Protein AF-A0A8S8YS57-F1 (afdb_monomer)

pLDDT: mean 86.43, std 16.73, range [25.98, 98.56]

Nearest PDB structures (foldseek):
  1m1s-assembly1_A  TM=4.488E-01  e=1.702E-03  Caenorhabditis elegans
  2l0d-assembly1_A  TM=4.280E-01  e=2.698E-03  Methanosarcina acetivorans
  5gni-assembly1_B  TM=4.671E-01  e=2.548E-02  Homo sapiens
  3dos-assembly2_D  TM=3.869E-01  e=4.278E-02  Yersinia pestis
  4ayf-assembly1_A  TM=3.555E-01  e=7.608E-02  Yersinia pestis

Structure (mmCIF, N/CA/C/O backbone):
data_AF-A0A8S8YS57-F1
#
_entry.id   AF-A0A8S8YS57-F1
#
loop_
_atom_site.group_PDB
_atom_site.id
_atom_site.type_symbol
_atom_site.label_atom_id
_atom_site.label_alt_id
_atom_site.label_comp_id
_atom_site.label_asym_id
_atom_site.label_entity_id
_atom_site.label_seq_id
_atom_site.pdbx_PDB_ins_code
_atom_site.Cartn_x
_atom_site.Cartn_y
_atom_site.Cartn_z
_atom_site.occupancy
_atom_site.B_iso_or_equiv
_atom_site.auth_seq_id
_atom_site.auth_comp_id
_atom_site.auth_asym_id
_atom_site.auth_atom_id
_atom_site.pdbx_PDB_model_num
ATOM 1 N N . MET A 1 1 ? -47.971 13.997 -6.156 1.00 34.84 1 MET A N 1
ATOM 2 C CA . MET A 1 1 ? -46.956 12.928 -6.223 1.00 34.84 1 MET A CA 1
ATOM 3 C C . MET A 1 1 ? -45.838 13.339 -5.293 1.00 34.84 1 MET A C 1
ATOM 5 O O . MET A 1 1 ? -45.135 14.292 -5.591 1.00 34.84 1 MET A O 1
ATOM 9 N N . THR A 1 2 ? -45.799 12.732 -4.114 1.00 30.56 2 THR A N 1
ATOM 10 C CA . THR A 1 2 ? -44.868 13.076 -3.037 1.00 30.56 2 THR A CA 1
ATOM 11 C C . THR A 1 2 ? -43.560 12.339 -3.289 1.00 30.56 2 THR A C 1
ATOM 13 O O . THR A 1 2 ? -43.549 11.113 -3.356 1.00 30.56 2 THR A O 1
ATOM 16 N N . THR A 1 3 ? -42.474 13.077 -3.479 1.00 32.47 3 THR A N 1
ATOM 17 C CA . THR A 1 3 ? -41.119 12.531 -3.557 1.00 32.47 3 THR A CA 1
ATOM 18 C C . THR A 1 3 ? -40.645 12.222 -2.139 1.00 32.47 3 THR A C 1
ATOM 20 O O . THR A 1 3 ? -40.421 13.139 -1.351 1.00 32.47 3 THR A O 1
ATOM 23 N N . MET A 1 4 ? -40.525 10.938 -1.800 1.00 34.84 4 MET A N 1
ATOM 24 C CA . MET A 1 4 ? -39.837 10.487 -0.588 1.00 34.84 4 MET A CA 1
ATOM 25 C C . MET A 1 4 ? -38.332 10.628 -0.826 1.00 34.84 4 MET A C 1
ATOM 27 O O . MET A 1 4 ? -37.720 9.775 -1.462 1.00 34.84 4 MET A O 1
ATOM 31 N N . SER A 1 5 ? -37.748 11.729 -0.355 1.00 41.94 5 SER A N 1
ATOM 32 C CA . SER A 1 5 ? -36.301 11.838 -0.173 1.00 41.94 5 SER A CA 1
ATOM 33 C C . SER A 1 5 ? -35.977 11.185 1.167 1.00 41.94 5 SER A C 1
ATOM 35 O O . SER A 1 5 ? -36.200 11.780 2.219 1.00 41.94 5 SER A O 1
ATOM 37 N N . GLY A 1 6 ? -35.550 9.923 1.132 1.00 33.00 6 GLY A N 1
ATOM 38 C CA . GLY A 1 6 ? -35.121 9.182 2.314 1.00 33.00 6 GLY A CA 1
ATOM 39 C C . GLY A 1 6 ? -33.760 9.682 2.784 1.00 33.00 6 GLY A C 1
ATOM 40 O O . GLY A 1 6 ? -32.734 9.210 2.308 1.00 33.00 6 GLY A O 1
ATOM 41 N N . CYS A 1 7 ? -33.763 10.645 3.702 1.00 48.28 7 CYS A N 1
ATOM 42 C CA . CYS A 1 7 ? -32.608 10.931 4.541 1.00 48.28 7 CYS A CA 1
ATOM 43 C C . CYS A 1 7 ? -32.516 9.788 5.560 1.00 48.28 7 CYS A C 1
ATOM 45 O O . CYS A 1 7 ? -33.412 9.646 6.392 1.00 48.28 7 CYS A O 1
ATOM 47 N N . PHE A 1 8 ? -31.486 8.945 5.477 1.00 44.69 8 PHE A N 1
ATOM 48 C CA . PHE A 1 8 ? -31.155 8.011 6.554 1.00 44.69 8 PHE A CA 1
ATOM 49 C C . PHE A 1 8 ? -30.543 8.817 7.706 1.00 44.69 8 PHE A C 1
ATOM 51 O O . PHE A 1 8 ? -29.329 8.883 7.854 1.00 44.69 8 PHE A O 1
ATOM 58 N N . SER A 1 9 ? -31.385 9.486 8.490 1.00 45.31 9 SER A N 1
ATOM 59 C CA . SER A 1 9 ? -30.997 9.963 9.814 1.00 45.31 9 SER A CA 1
ATOM 60 C C . SER A 1 9 ? -30.851 8.748 10.725 1.00 45.31 9 SER A C 1
ATOM 62 O O . SER A 1 9 ? -31.749 7.903 10.751 1.00 45.31 9 SER A O 1
ATOM 64 N N . ALA A 1 10 ? -29.743 8.657 11.461 1.00 44.91 10 ALA A N 1
ATOM 65 C CA . ALA A 1 10 ? -29.640 7.748 12.594 1.00 44.91 10 ALA A CA 1
ATOM 66 C C . ALA A 1 10 ? -30.870 7.926 13.506 1.00 44.91 10 ALA A C 1
ATOM 68 O O . ALA A 1 10 ? -31.318 9.054 13.736 1.00 44.91 10 ALA A O 1
ATOM 69 N N . GLU A 1 11 ? -31.454 6.819 13.968 1.00 46.56 11 GLU A N 1
ATOM 70 C CA . GLU A 1 11 ? -32.539 6.859 14.951 1.00 46.56 11 GLU A CA 1
ATOM 71 C C . GLU A 1 11 ? -32.025 7.605 16.200 1.00 46.56 11 GLU A C 1
ATOM 73 O O . GLU A 1 11 ? -30.930 7.299 16.674 1.00 46.56 11 GLU A O 1
ATOM 78 N N . PRO A 1 12 ? -32.770 8.586 16.738 1.00 48.53 12 PRO A N 1
ATOM 79 C CA . PRO A 1 12 ? -32.283 9.535 17.747 1.00 48.53 12 PRO A CA 1
ATOM 80 C C . PRO A 1 12 ? -31.987 8.938 19.141 1.00 48.53 12 PRO A C 1
ATOM 82 O O . PRO A 1 12 ? -31.793 9.701 20.082 1.00 48.53 12 PRO A O 1
ATOM 85 N N . ASP A 1 13 ? -31.955 7.610 19.280 1.00 50.06 13 ASP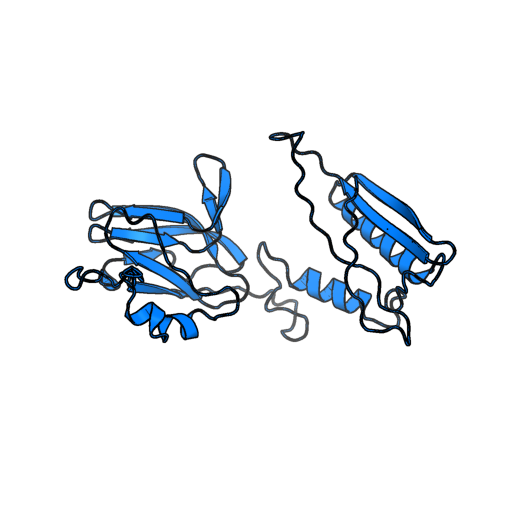 A N 1
ATOM 86 C CA . ASP A 1 13 ? -31.901 6.894 20.565 1.00 50.06 13 ASP A CA 1
ATOM 87 C C . ASP A 1 13 ? -30.900 5.716 20.583 1.00 50.06 13 ASP A C 1
ATOM 89 O O . ASP A 1 13 ? -30.852 4.955 21.548 1.00 50.06 13 ASP A O 1
ATOM 93 N N . ASP A 1 14 ? -30.088 5.532 19.533 1.00 59.97 14 ASP A N 1
ATOM 94 C CA . ASP A 1 14 ? -28.997 4.549 19.575 1.00 59.97 14 ASP A CA 1
ATOM 95 C C . ASP A 1 14 ? -27.773 5.179 20.266 1.00 59.97 14 ASP A C 1
ATOM 97 O O . ASP A 1 14 ? -27.021 5.958 19.677 1.00 59.97 14 ASP A O 1
ATOM 101 N N . GLU A 1 15 ? -27.585 4.841 21.543 1.00 80.69 15 GLU A N 1
ATOM 102 C CA . GLU A 1 15 ? -26.406 5.227 22.321 1.00 80.69 15 GLU A CA 1
ATOM 103 C C . GLU A 1 15 ? -25.123 4.735 21.626 1.00 80.69 15 GLU A C 1
ATOM 105 O O . GLU A 1 15 ? -24.969 3.554 21.299 1.00 80.69 15 GLU A O 1
ATOM 110 N N . LEU A 1 16 ? -24.202 5.665 21.373 1.00 89.75 16 LEU A N 1
ATOM 111 C CA . LEU A 1 16 ? -22.923 5.381 20.731 1.00 89.75 16 LEU A CA 1
ATOM 112 C C . LEU A 1 16 ? -22.047 4.486 21.619 1.00 89.75 16 LEU A C 1
ATOM 114 O O . LEU A 1 16 ? -21.940 4.704 22.825 1.00 89.75 16 LEU A O 1
ATOM 118 N N . ILE A 1 17 ? -21.363 3.511 21.010 1.00 93.75 17 ILE A N 1
ATOM 119 C CA . ILE A 1 17 ? -20.442 2.625 21.732 1.00 93.75 17 ILE A CA 1
ATOM 120 C C . ILE A 1 17 ? -19.241 3.439 22.249 1.00 93.75 17 ILE A C 1
ATOM 122 O O . ILE A 1 17 ? -18.541 4.059 21.440 1.00 93.75 17 ILE A O 1
ATOM 126 N N . PRO A 1 18 ? -18.951 3.431 23.564 1.00 94.12 18 PRO A N 1
ATOM 127 C CA . PRO A 1 18 ? -17.777 4.105 24.106 1.00 94.12 18 PRO A CA 1
ATOM 128 C C . PRO A 1 18 ? -16.481 3.503 23.559 1.00 94.12 18 PRO A C 1
ATOM 130 O O . PRO A 1 18 ? -16.300 2.286 23.562 1.00 94.12 18 PRO A O 1
ATOM 133 N N . THR A 1 19 ? -15.533 4.351 23.161 1.00 95.56 19 THR A N 1
ATOM 134 C CA . THR A 1 19 ? -14.232 3.910 22.625 1.00 95.56 19 THR A CA 1
ATOM 135 C C . THR A 1 19 ? -13.399 3.141 23.651 1.00 95.56 19 THR A C 1
ATOM 137 O O . THR A 1 19 ? -12.650 2.245 23.283 1.00 95.56 19 THR A O 1
ATOM 140 N N . SER A 1 20 ? -13.595 3.415 24.946 1.00 96.19 20 SER A N 1
ATOM 141 C CA . SER A 1 20 ? -12.967 2.686 26.056 1.00 96.19 20 SER A CA 1
ATOM 142 C C . SER A 1 20 ? -13.374 1.215 26.148 1.00 96.19 20 SER A C 1
ATOM 144 O O . SER A 1 20 ? -12.766 0.466 26.911 1.00 96.19 20 SER A O 1
ATOM 146 N N . ASN A 1 21 ? -14.421 0.801 25.429 1.00 96.50 21 ASN A N 1
ATOM 147 C CA . ASN A 1 21 ? -14.892 -0.578 25.454 1.00 96.50 21 ASN A CA 1
ATOM 148 C C . ASN A 1 21 ? -14.127 -1.485 24.486 1.00 96.50 21 ASN A C 1
ATOM 150 O O . ASN A 1 21 ? -14.329 -2.695 24.548 1.00 96.50 21 ASN A O 1
ATOM 154 N N . LEU A 1 22 ? -13.264 -0.929 23.629 1.00 98.19 22 LEU A N 1
ATOM 155 C CA . LEU A 1 22 ? -12.373 -1.685 22.756 1.00 98.19 22 LEU A CA 1
ATOM 156 C C . LEU A 1 22 ? -10.915 -1.437 23.152 1.00 98.19 22 LEU A C 1
ATOM 158 O O . LEU A 1 22 ? -10.481 -0.301 23.316 1.00 98.19 22 LEU A O 1
ATOM 162 N N . THR A 1 23 ? -10.144 -2.511 23.264 1.00 98.19 23 THR A N 1
ATOM 163 C CA . THR A 1 23 ? -8.683 -2.474 23.373 1.00 98.19 23 THR A CA 1
ATOM 164 C C . THR A 1 23 ? -8.081 -3.225 22.192 1.00 98.19 23 THR A C 1
ATOM 166 O O . THR A 1 23 ? -8.562 -4.303 21.844 1.00 98.19 23 THR A O 1
ATOM 169 N N . VAL A 1 24 ? -7.038 -2.658 21.584 1.00 98.56 24 VAL A N 1
ATOM 170 C CA . VAL A 1 24 ? -6.337 -3.234 20.428 1.00 98.56 24 VAL A CA 1
ATOM 171 C C . VAL A 1 24 ? -4.893 -3.545 20.817 1.00 98.56 24 VAL A C 1
ATOM 173 O O . VAL A 1 24 ? -4.231 -2.726 21.454 1.00 98.56 24 VAL A O 1
ATOM 176 N N . SER A 1 25 ? -4.416 -4.733 20.454 1.00 98.31 25 SER A N 1
ATOM 177 C CA . SER A 1 25 ? -3.051 -5.204 20.703 1.00 98.31 25 SER A CA 1
ATOM 178 C C . SER A 1 25 ? -2.434 -5.746 19.404 1.00 98.31 25 SER A C 1
ATOM 180 O O . SER A 1 25 ? -3.144 -6.408 18.646 1.00 98.31 25 SER A O 1
ATOM 182 N N . PRO A 1 26 ? -1.141 -5.508 19.116 1.00 98.25 26 PRO A N 1
ATOM 183 C CA . PRO A 1 26 ? -0.157 -4.805 19.946 1.00 98.25 26 PRO A CA 1
ATOM 184 C C . PRO A 1 26 ? -0.417 -3.293 20.054 1.00 98.25 26 PRO A C 1
ATOM 186 O O . PRO A 1 26 ? -1.149 -2.721 19.250 1.00 98.25 26 PRO A O 1
ATOM 189 N N . GLU A 1 27 ? 0.195 -2.647 21.055 1.00 97.75 27 GLU A N 1
ATOM 190 C CA . GLU A 1 27 ? 0.029 -1.208 21.338 1.00 97.75 27 GLU A CA 1
ATOM 191 C C . GLU A 1 27 ? 0.387 -0.322 20.137 1.00 97.75 27 GLU A C 1
ATOM 193 O O . GLU A 1 27 ? -0.237 0.712 19.937 1.00 97.75 27 GLU A O 1
ATOM 198 N N . ILE A 1 28 ? 1.358 -0.750 19.325 1.00 97.81 28 ILE A N 1
ATOM 199 C CA . ILE A 1 28 ? 1.744 -0.112 18.066 1.00 97.81 28 ILE A CA 1
ATOM 200 C C . ILE A 1 28 ? 1.734 -1.184 16.982 1.00 97.81 28 ILE A C 1
ATOM 202 O O . ILE A 1 28 ? 2.384 -2.220 17.131 1.00 97.81 28 ILE A O 1
ATOM 206 N N . LEU A 1 29 ? 1.016 -0.928 15.891 1.00 97.88 29 LEU A N 1
ATOM 207 C CA . LEU A 1 29 ? 0.996 -1.822 14.736 1.00 97.88 29 LEU A CA 1
ATOM 208 C C . LEU A 1 29 ? 2.182 -1.556 13.815 1.00 97.88 29 LEU A C 1
ATOM 210 O O . LEU A 1 29 ? 2.577 -0.410 13.606 1.00 97.88 29 LEU A O 1
ATOM 214 N N . VAL A 1 30 ? 2.700 -2.612 13.198 1.00 96.25 30 VAL A N 1
ATOM 215 C CA . VAL A 1 30 ? 3.748 -2.511 12.180 1.00 96.25 30 VAL A CA 1
ATOM 216 C C . VAL A 1 30 ? 3.128 -2.145 10.832 1.00 96.25 30 VAL A C 1
ATOM 218 O O . VAL A 1 30 ? 2.296 -2.882 10.306 1.00 96.25 30 VAL A O 1
ATOM 221 N N . GLY A 1 31 ? 3.509 -0.999 10.273 1.00 95.12 31 GLY A N 1
ATOM 222 C CA . GLY A 1 31 ? 3.018 -0.537 8.973 1.00 95.12 31 GLY A CA 1
ATOM 223 C C . GLY A 1 31 ? 3.510 -1.404 7.813 1.00 95.12 31 GLY A C 1
ATOM 224 O O . GLY A 1 31 ? 4.600 -1.965 7.864 1.00 95.12 31 GLY A O 1
ATOM 225 N N . ALA A 1 32 ? 2.720 -1.484 6.739 1.00 93.69 32 ALA A N 1
ATOM 226 C CA . ALA A 1 32 ? 3.065 -2.216 5.515 1.00 93.69 32 ALA A CA 1
ATOM 227 C C . ALA A 1 32 ? 3.327 -3.726 5.691 1.00 93.69 32 ALA A C 1
ATOM 229 O O . ALA A 1 32 ? 3.848 -4.343 4.768 1.00 93.69 32 ALA A O 1
ATOM 230 N N . GLN A 1 33 ? 2.947 -4.351 6.809 1.00 92.88 33 GLN A N 1
ATOM 231 C CA . GLN A 1 33 ? 3.112 -5.790 7.037 1.00 92.88 33 GLN A CA 1
ATOM 232 C C . GLN A 1 33 ? 1.835 -6.439 7.599 1.00 92.88 33 GLN A C 1
ATOM 234 O O . GLN A 1 33 ? 1.127 -5.828 8.403 1.00 92.88 33 GLN A O 1
ATOM 239 N N . PHE A 1 34 ? 1.539 -7.675 7.173 1.00 95.19 34 PHE A N 1
ATOM 240 C CA . PHE A 1 34 ? 0.499 -8.493 7.805 1.00 95.19 34 PHE A CA 1
ATOM 241 C C . PHE A 1 34 ? 0.940 -8.908 9.205 1.00 95.19 34 PHE A C 1
ATOM 243 O O . PHE A 1 34 ? 2.051 -9.406 9.396 1.00 95.19 34 PHE A O 1
ATOM 250 N N . GLN A 1 35 ? 0.061 -8.702 10.178 1.00 96.12 35 GLN A N 1
ATOM 251 C CA . GLN A 1 35 ? 0.311 -9.053 11.568 1.00 96.12 35 GLN A CA 1
ATOM 252 C C . GLN A 1 35 ? -0.977 -9.501 12.252 1.00 96.12 35 GLN A C 1
ATOM 254 O O . GLN A 1 35 ? -2.072 -9.066 11.889 1.00 96.12 35 GLN A O 1
ATOM 259 N N . SER A 1 36 ? -0.841 -10.343 13.273 1.00 97.38 36 SER A N 1
ATOM 260 C CA . SER A 1 36 ? -1.945 -10.665 14.172 1.00 97.38 36 SER A CA 1
ATOM 261 C C . SER A 1 36 ? -2.277 -9.449 15.033 1.00 97.38 36 SER A C 1
ATOM 263 O O . SER A 1 36 ? -1.437 -8.9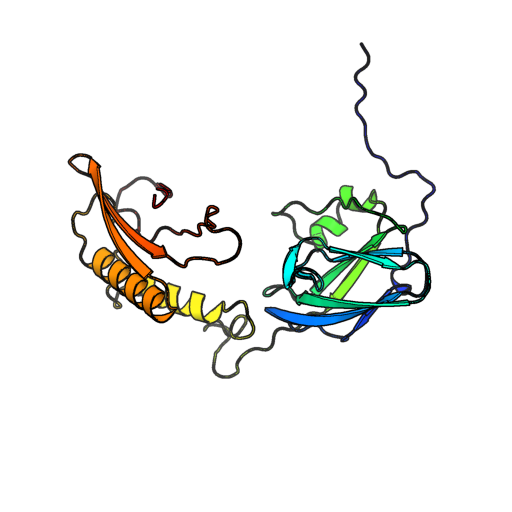88 15.805 1.00 97.38 36 SER A O 1
ATOM 265 N N . VAL A 1 37 ? -3.506 -8.959 14.913 1.00 98.25 37 VAL A N 1
ATOM 266 C CA . VAL A 1 37 ? -4.061 -7.888 15.738 1.00 98.25 37 VAL A CA 1
ATOM 267 C C . VAL A 1 37 ? -5.191 -8.457 16.576 1.00 98.25 37 VAL A C 1
ATOM 269 O O . VAL A 1 37 ? -6.123 -9.078 16.066 1.00 98.25 37 VAL A O 1
ATOM 272 N N . GLU A 1 38 ? -5.088 -8.274 17.881 1.00 98.38 38 GLU A N 1
ATOM 273 C CA . GLU A 1 38 ? -6.067 -8.727 18.851 1.00 98.38 38 GLU A CA 1
ATOM 274 C C . GLU A 1 38 ? -6.993 -7.574 19.241 1.00 98.38 38 GLU A C 1
ATOM 276 O O . GLU A 1 38 ? -6.548 -6.518 19.692 1.00 98.38 38 GLU A O 1
ATOM 281 N N . PHE A 1 39 ? -8.293 -7.806 19.090 1.00 98.38 39 PHE A N 1
ATOM 282 C CA . PHE A 1 39 ? -9.365 -6.901 19.471 1.00 98.38 39 PHE A CA 1
ATOM 283 C C . PHE A 1 39 ? -10.067 -7.471 20.699 1.00 98.38 39 PHE A C 1
ATOM 285 O O . PHE A 1 39 ? -10.660 -8.547 20.628 1.00 98.38 39 PHE A O 1
ATOM 292 N N . SER A 1 40 ? -10.008 -6.754 21.817 1.00 98.44 40 SER A N 1
ATOM 293 C CA . SER A 1 40 ? -10.651 -7.136 23.075 1.00 98.44 40 SER A CA 1
ATOM 294 C C . SER A 1 40 ? -11.769 -6.158 23.421 1.00 98.44 40 SER A C 1
ATOM 296 O O . SER A 1 40 ? -11.511 -4.981 23.679 1.00 98.44 40 SER A O 1
ATOM 298 N N . ALA A 1 41 ? -13.008 -6.646 23.435 1.00 98.25 41 ALA A N 1
ATOM 299 C CA . ALA A 1 41 ? -14.198 -5.876 23.771 1.00 98.25 41 ALA A CA 1
ATOM 300 C C . ALA A 1 41 ? -14.653 -6.146 25.215 1.00 98.25 41 ALA A C 1
ATOM 302 O O . ALA A 1 41 ? -14.586 -7.278 25.697 1.00 98.25 41 ALA A O 1
ATOM 303 N N . SER A 1 42 ? -15.160 -5.123 25.909 1.00 97.56 42 SER A N 1
ATOM 304 C CA . SER A 1 42 ? -15.751 -5.244 27.256 1.00 97.56 42 SER A CA 1
ATOM 305 C C . SER A 1 42 ? -17.285 -5.304 27.262 1.00 97.56 42 SER A C 1
ATOM 307 O O . SER A 1 42 ? -17.889 -5.617 28.289 1.00 97.56 42 SER A O 1
ATOM 309 N N . SER A 1 43 ? -17.921 -5.027 26.124 1.00 95.94 43 SER A N 1
ATOM 310 C CA . SER A 1 43 ? -19.372 -5.029 25.925 1.00 95.94 43 SER A CA 1
ATOM 311 C C . SER A 1 43 ? -19.720 -5.499 24.518 1.00 95.94 43 SER A C 1
ATOM 313 O O . SER A 1 43 ? -18.875 -5.456 23.627 1.00 95.94 43 SER A O 1
ATOM 315 N N . SER A 1 44 ? -20.983 -5.857 24.291 1.00 96.94 44 SER A N 1
ATOM 316 C CA . SER A 1 44 ? -21.444 -6.272 22.968 1.00 96.94 44 SER A CA 1
ATOM 317 C C . SER A 1 44 ? -21.329 -5.134 21.941 1.00 96.94 44 SER A C 1
ATOM 319 O O . SER A 1 44 ? -21.812 -4.029 22.195 1.00 96.94 44 SER A O 1
ATOM 321 N N . MET A 1 45 ? -20.702 -5.389 20.791 1.00 96.88 45 MET A N 1
ATOM 322 C CA . MET A 1 45 ? -20.501 -4.412 19.709 1.00 96.88 45 MET A CA 1
ATOM 323 C C . MET A 1 45 ? -20.103 -5.095 18.395 1.00 96.88 45 MET A C 1
ATOM 325 O O . MET A 1 45 ? -19.667 -6.242 18.399 1.00 96.88 45 MET A O 1
ATOM 329 N N . SER A 1 46 ? -20.189 -4.364 17.287 1.00 97.62 46 SER A N 1
ATOM 330 C CA . SER A 1 46 ? -19.538 -4.706 16.018 1.00 97.62 46 SER A CA 1
ATOM 331 C C . SER A 1 46 ? -18.348 -3.775 15.797 1.00 97.62 46 SER A C 1
ATOM 333 O O . SER A 1 46 ? -18.488 -2.559 15.947 1.00 97.62 46 SER A O 1
ATOM 335 N N . VAL A 1 47 ? -17.199 -4.323 15.404 1.00 97.75 47 VAL A N 1
ATOM 336 C CA . VAL A 1 47 ? -15.992 -3.559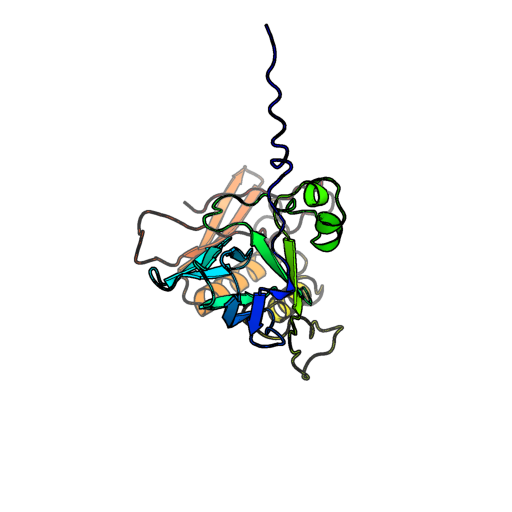 15.060 1.00 97.75 47 VAL A CA 1
ATOM 337 C C . VAL A 1 47 ? -15.700 -3.732 13.577 1.00 97.75 47 VAL A C 1
ATOM 339 O O . VAL A 1 47 ? -15.533 -4.851 13.097 1.00 97.75 47 VAL A O 1
ATOM 342 N N . HIS A 1 48 ? -15.635 -2.628 12.841 1.00 97.62 48 HIS A N 1
ATOM 343 C CA . HIS A 1 48 ? -15.260 -2.624 11.433 1.00 97.62 48 HIS A CA 1
ATOM 344 C C . HIS A 1 48 ? -13.783 -2.301 11.252 1.00 97.62 48 HIS A C 1
ATOM 346 O O . HIS A 1 48 ? -13.268 -1.329 11.813 1.00 97.62 48 HIS A O 1
ATOM 352 N N . ILE A 1 49 ? -13.136 -3.107 10.417 1.00 97.06 49 ILE A N 1
ATOM 353 C CA . ILE A 1 49 ? -11.725 -3.051 10.065 1.00 97.06 49 ILE A CA 1
ATOM 354 C C . ILE A 1 49 ? -11.650 -2.639 8.584 1.00 97.06 49 ILE A C 1
ATOM 356 O O . ILE A 1 49 ? -11.751 -3.489 7.696 1.00 97.06 49 ILE A O 1
ATOM 360 N N . PRO A 1 50 ? -11.484 -1.336 8.285 1.00 95.06 50 PRO A N 1
ATOM 361 C CA . PRO A 1 50 ? -11.449 -0.802 6.921 1.00 95.06 50 PRO A CA 1
ATOM 362 C C . PRO A 1 50 ? -10.060 -0.983 6.277 1.00 95.06 50 PRO A C 1
ATOM 364 O O . PRO A 1 50 ? -9.519 -0.067 5.654 1.00 95.06 50 PRO A O 1
ATOM 367 N N . TYR A 1 51 ? -9.458 -2.153 6.486 1.00 95.00 51 TYR A N 1
ATOM 368 C CA . TYR A 1 51 ? -8.114 -2.515 6.048 1.00 95.00 51 TYR A CA 1
ATOM 369 C C . TYR A 1 51 ? -8.113 -3.920 5.455 1.00 95.00 51 TYR A C 1
ATOM 371 O O . TYR A 1 51 ? -9.088 -4.663 5.578 1.00 95.00 51 TYR A O 1
ATOM 379 N N . LEU A 1 52 ? -7.003 -4.277 4.810 1.00 95.69 52 LEU A N 1
ATOM 380 C CA . LEU A 1 52 ? -6.835 -5.614 4.264 1.00 95.69 52 LEU A CA 1
ATOM 381 C C . LEU A 1 52 ? -6.642 -6.622 5.397 1.00 95.69 52 LEU A C 1
ATOM 383 O O . LEU A 1 52 ? -5.795 -6.431 6.269 1.00 95.69 52 LEU A O 1
ATOM 387 N N . VAL A 1 53 ? -7.426 -7.691 5.356 1.00 96.31 53 VAL A N 1
ATOM 388 C CA . VAL A 1 53 ? -7.437 -8.788 6.324 1.00 96.31 53 VAL A CA 1
ATOM 389 C C . VAL A 1 53 ? -7.256 -10.096 5.571 1.00 96.31 53 VAL A C 1
ATOM 391 O O . VAL A 1 53 ? -7.817 -10.254 4.489 1.00 96.31 53 VAL A O 1
ATOM 394 N N . ILE A 1 54 ? -6.498 -11.032 6.132 1.00 94.75 54 ILE A N 1
ATOM 395 C CA . ILE A 1 54 ? -6.492 -12.415 5.658 1.00 94.75 54 ILE A CA 1
ATOM 396 C C . ILE A 1 54 ? -7.667 -13.126 6.319 1.00 94.75 54 ILE A C 1
ATOM 398 O O . ILE A 1 54 ? -7.718 -13.286 7.538 1.00 94.75 54 ILE A O 1
ATOM 402 N N . ASP A 1 55 ? -8.638 -13.522 5.504 1.00 90.69 55 ASP A N 1
ATOM 403 C CA . ASP A 1 55 ? -9.749 -14.338 5.961 1.00 90.69 55 ASP A CA 1
ATOM 404 C C . ASP A 1 55 ? -9.248 -15.751 6.291 1.00 90.69 55 ASP A C 1
ATOM 406 O O . ASP A 1 55 ? -8.688 -16.438 5.438 1.00 90.69 55 ASP A O 1
ATOM 410 N N . HIS A 1 56 ? -9.442 -16.197 7.532 1.00 84.19 56 HIS A N 1
ATOM 411 C CA . HIS A 1 56 ? -8.913 -17.480 7.997 1.00 84.19 56 HIS A CA 1
ATOM 412 C C . HIS A 1 56 ? -9.595 -18.693 7.347 1.00 84.19 56 HIS A C 1
ATOM 414 O O . HIS A 1 56 ? -8.987 -19.763 7.298 1.00 84.19 56 HIS A O 1
ATOM 420 N N . GLU A 1 57 ? -10.833 -18.554 6.862 1.00 85.25 57 GLU A N 1
ATOM 421 C CA . GLU A 1 57 ? -11.553 -19.659 6.220 1.00 85.25 57 GLU A CA 1
ATOM 422 C C . GLU A 1 57 ? -11.094 -19.878 4.775 1.00 85.25 57 GLU A C 1
ATOM 424 O O . GLU A 1 57 ? -10.793 -21.007 4.383 1.00 85.25 57 GLU A O 1
ATOM 429 N N . SER A 1 58 ? -11.025 -18.807 3.980 1.00 86.81 58 SER A N 1
ATOM 430 C CA . SER A 1 58 ? -10.643 -18.878 2.565 1.00 86.81 58 SER A CA 1
ATOM 431 C C . SER A 1 58 ? -9.140 -18.737 2.316 1.00 86.81 58 SER A C 1
ATOM 433 O O . SER A 1 58 ? -8.646 -19.177 1.277 1.00 86.81 58 SER A O 1
ATOM 435 N N . GLY A 1 59 ? -8.405 -18.118 3.242 1.00 86.81 59 GLY A N 1
ATOM 436 C CA . GLY A 1 59 ? -7.015 -17.700 3.054 1.00 86.81 59 GLY A CA 1
ATOM 437 C C . GLY A 1 59 ? -6.852 -16.500 2.116 1.00 86.81 59 GLY A C 1
ATOM 438 O O . GLY A 1 59 ? -5.724 -16.154 1.761 1.00 86.81 59 GLY A O 1
ATOM 439 N N . PHE A 1 60 ? -7.948 -15.873 1.675 1.00 89.25 60 PHE A N 1
ATOM 440 C CA . PHE A 1 60 ? -7.894 -14.720 0.783 1.00 89.25 60 PHE A CA 1
ATOM 441 C C . PHE A 1 60 ? -7.730 -13.413 1.542 1.00 89.25 60 PHE A C 1
ATOM 443 O O . PHE A 1 60 ? -8.180 -13.251 2.674 1.00 89.25 60 PHE A O 1
ATOM 450 N N . VAL A 1 61 ? -7.118 -12.447 0.863 1.00 92.00 61 VAL A N 1
ATOM 451 C CA . VAL A 1 61 ? -7.073 -11.069 1.337 1.00 92.00 61 VAL A CA 1
ATOM 452 C C . VAL A 1 61 ? -8.394 -10.391 0.984 1.00 92.00 61 VAL A C 1
ATOM 454 O O . VAL A 1 61 ? -8.753 -10.285 -0.189 1.00 92.00 61 VAL A O 1
ATOM 457 N N . VAL A 1 62 ? -9.104 -9.914 1.999 1.00 93.31 62 VAL A N 1
ATOM 458 C CA . VAL A 1 62 ? -10.386 -9.211 1.885 1.00 93.31 62 VAL A CA 1
ATOM 459 C C . VAL A 1 62 ? -10.273 -7.797 2.451 1.00 93.31 62 VAL A C 1
ATOM 461 O O . VAL A 1 62 ? -9.357 -7.493 3.211 1.00 93.31 62 VAL A O 1
ATOM 464 N N . ASN A 1 63 ? -11.195 -6.914 2.069 1.00 89.44 63 ASN A N 1
ATOM 465 C CA . ASN A 1 63 ? -11.292 -5.549 2.589 1.00 89.44 63 ASN A CA 1
ATOM 466 C C . ASN A 1 63 ? -12.660 -5.343 3.252 1.00 89.44 63 ASN A C 1
ATOM 468 O O . ASN A 1 63 ? -13.657 -5.882 2.774 1.00 89.44 63 ASN A O 1
ATOM 472 N N . GLY A 1 64 ? -12.713 -4.512 4.293 1.00 85.44 64 GLY A N 1
ATOM 473 C CA . GLY A 1 64 ? -13.960 -4.113 4.940 1.00 85.44 64 GLY A CA 1
ATOM 474 C C . GLY A 1 64 ? -14.545 -5.202 5.836 1.00 85.44 64 GLY A C 1
ATOM 475 O O . GLY A 1 64 ? -15.751 -5.442 5.808 1.00 85.44 64 GLY A O 1
ATOM 476 N N . THR A 1 65 ? -13.700 -5.861 6.625 1.00 93.94 65 THR A N 1
ATOM 477 C CA . THR A 1 65 ? -14.108 -6.923 7.553 1.00 93.94 65 THR A CA 1
ATOM 478 C C . THR A 1 65 ? -14.843 -6.339 8.759 1.00 93.94 65 THR A C 1
ATOM 480 O O . THR A 1 65 ? -14.414 -5.332 9.321 1.00 93.94 65 THR A O 1
ATOM 483 N N . THR A 1 66 ? -15.921 -6.984 9.204 1.00 96.19 66 THR A N 1
ATOM 484 C CA . THR A 1 66 ? -16.582 -6.666 10.477 1.00 96.19 66 THR A CA 1
ATOM 485 C C . THR A 1 66 ? -16.551 -7.879 11.392 1.00 96.19 66 THR A C 1
ATOM 487 O O . THR A 1 66 ? -16.910 -8.977 10.976 1.00 96.19 66 THR A O 1
ATOM 490 N N . ILE A 1 67 ? -16.119 -7.663 12.633 1.00 95.88 67 ILE A N 1
ATOM 491 C CA . ILE A 1 67 ? -16.129 -8.663 13.701 1.00 95.88 67 ILE A CA 1
ATOM 492 C C . ILE A 1 67 ? -17.184 -8.296 14.743 1.00 95.88 67 ILE A C 1
ATOM 494 O O . ILE A 1 67 ? -17.362 -7.123 15.074 1.00 95.88 67 ILE A O 1
ATOM 498 N N . ASP A 1 68 ? -17.876 -9.305 15.260 1.00 97.56 68 ASP A N 1
ATOM 499 C CA . ASP A 1 68 ? -18.982 -9.147 16.201 1.00 97.56 68 ASP A CA 1
ATOM 500 C C . ASP A 1 68 ? -18.615 -9.711 17.575 1.00 97.56 68 ASP A C 1
ATOM 502 O O . ASP A 1 68 ? -18.158 -10.846 17.700 1.00 97.56 68 ASP A O 1
ATOM 506 N N . PHE A 1 69 ? -18.872 -8.925 18.616 1.00 97.69 69 PHE A N 1
ATOM 507 C CA . PHE A 1 69 ? -18.745 -9.315 20.014 1.00 97.69 69 PHE A CA 1
ATOM 508 C C . PHE A 1 69 ? -20.141 -9.370 20.635 1.00 97.69 69 PHE A C 1
ATOM 510 O O . PHE A 1 69 ? -20.815 -8.347 20.756 1.00 97.69 69 PHE A O 1
ATOM 517 N N . ASP A 1 70 ? -20.591 -10.551 21.058 1.00 96.06 70 ASP A N 1
ATOM 518 C CA . ASP A 1 70 ? -21.875 -10.733 21.750 1.00 96.06 70 ASP A CA 1
ATOM 519 C C . ASP A 1 70 ? -21.819 -10.352 23.244 1.00 96.06 70 ASP A C 1
ATOM 521 O O . ASP A 1 70 ? -22.852 -10.243 23.907 1.00 96.06 70 ASP A O 1
ATOM 525 N N . GLY A 1 71 ? -20.630 -10.039 23.755 1.00 94.88 71 GLY A N 1
ATOM 526 C CA . GLY A 1 71 ? -20.354 -9.591 25.115 1.00 94.88 71 GLY A CA 1
ATOM 527 C C . GLY A 1 71 ? -18.875 -9.244 25.277 1.00 94.88 71 GLY A C 1
ATOM 528 O O . GLY A 1 71 ? -18.231 -8.808 24.327 1.00 94.88 71 GLY A O 1
ATOM 529 N N . SER A 1 72 ? -18.317 -9.438 26.473 1.00 97.12 72 SER A N 1
ATOM 530 C CA . SER A 1 72 ? -16.870 -9.312 26.659 1.00 97.12 72 SER A CA 1
ATOM 531 C C . SER A 1 72 ? -16.144 -10.475 25.984 1.00 97.12 72 SER A C 1
ATOM 533 O O . SER A 1 72 ? -16.461 -11.632 26.270 1.00 97.12 72 SER A O 1
ATOM 535 N N . GLY A 1 73 ? -15.148 -10.196 25.155 1.00 97.81 73 GLY A N 1
ATOM 536 C CA . GLY A 1 73 ? -14.434 -11.237 24.428 1.00 97.81 73 GLY A CA 1
ATOM 537 C C . GLY A 1 73 ? -13.257 -10.697 23.639 1.00 97.81 73 GLY A C 1
ATOM 538 O O . GLY A 1 73 ? -13.034 -9.489 23.579 1.00 97.81 73 GLY A O 1
ATOM 539 N N . THR A 1 74 ? -12.524 -11.616 23.024 1.00 98.19 74 THR A N 1
ATOM 540 C CA . THR A 1 74 ? -11.306 -11.315 22.281 1.00 98.19 74 THR A CA 1
ATOM 541 C C . THR A 1 74 ? -11.332 -12.046 20.947 1.00 98.19 74 THR A C 1
ATOM 543 O O . THR A 1 74 ? -11.603 -13.246 20.907 1.00 98.19 74 THR A O 1
ATOM 546 N N . ILE A 1 75 ? -11.058 -11.322 19.865 1.00 97.56 75 ILE A N 1
ATOM 547 C CA . ILE A 1 75 ? -10.957 -11.858 18.506 1.00 97.56 75 ILE A CA 1
ATOM 548 C C . ILE A 1 75 ? -9.619 -11.414 17.925 1.00 97.56 75 ILE A C 1
ATOM 550 O O . ILE A 1 75 ? -9.257 -10.241 17.999 1.00 97.56 75 ILE A O 1
ATOM 554 N N . THR A 1 76 ? -8.889 -12.353 17.332 1.00 97.38 76 THR A N 1
ATOM 555 C CA . THR A 1 76 ? -7.644 -12.073 16.614 1.00 97.38 76 THR A CA 1
ATOM 556 C C . THR A 1 76 ? -7.915 -12.053 15.118 1.00 97.38 76 THR A C 1
ATOM 558 O O . THR A 1 76 ? -8.591 -12.937 14.598 1.00 97.38 76 THR A O 1
ATOM 561 N N . VAL A 1 77 ? -7.369 -11.051 14.437 1.00 96.12 77 VAL A N 1
ATOM 562 C CA . VAL A 1 77 ? -7.472 -10.871 12.990 1.00 96.12 77 VAL A CA 1
ATOM 563 C C . VAL A 1 77 ? -6.075 -10.661 12.426 1.00 96.12 77 VAL A C 1
ATOM 565 O O . VAL A 1 77 ? -5.304 -9.860 12.951 1.00 96.12 77 VAL A O 1
ATOM 568 N N . GLU A 1 78 ? -5.734 -11.359 11.349 1.00 97.00 78 GLU A N 1
ATOM 569 C CA . GLU A 1 78 ? -4.509 -11.081 10.602 1.00 97.00 78 GLU A CA 1
ATOM 570 C C . GLU A 1 78 ? -4.759 -9.940 9.611 1.00 97.00 78 GLU A C 1
ATOM 572 O O . GLU A 1 78 ? -5.496 -10.101 8.640 1.00 97.00 78 GLU A O 1
ATOM 577 N N . MET A 1 79 ? -4.179 -8.764 9.861 1.00 96.31 79 MET A N 1
ATOM 578 C CA . MET A 1 79 ? -4.444 -7.558 9.068 1.00 96.31 79 MET A CA 1
ATOM 579 C C . MET A 1 79 ? -3.176 -6.821 8.641 1.00 96.31 79 MET A C 1
ATOM 581 O O . MET A 1 79 ? -2.140 -6.889 9.303 1.00 96.31 79 MET A O 1
ATOM 585 N N . LEU A 1 80 ? -3.282 -6.082 7.537 1.00 96.12 80 LEU A N 1
ATOM 586 C CA . LEU A 1 80 ? -2.247 -5.200 7.008 1.00 96.12 80 LEU A CA 1
ATOM 587 C C . LEU A 1 80 ? -2.528 -3.756 7.433 1.00 96.12 80 LEU A C 1
ATOM 589 O O . LEU A 1 80 ? -3.462 -3.117 6.940 1.00 96.12 80 LEU A O 1
ATOM 593 N N . ALA A 1 81 ? -1.692 -3.227 8.324 1.00 95.00 81 ALA A N 1
ATOM 594 C CA . ALA A 1 81 ? -1.726 -1.812 8.677 1.00 95.00 81 ALA A CA 1
ATOM 595 C C . ALA A 1 81 ? -1.254 -0.942 7.487 1.00 95.00 81 ALA A C 1
ATOM 597 O O . ALA A 1 81 ? -0.424 -1.386 6.682 1.00 95.00 81 ALA A O 1
ATOM 598 N N . PRO A 1 82 ? -1.763 0.298 7.349 1.00 92.81 82 PRO A N 1
ATOM 599 C CA . PRO A 1 82 ? -1.436 1.187 6.242 1.00 92.81 82 PRO A CA 1
ATOM 600 C C . PRO A 1 82 ? 0.074 1.424 6.137 1.00 92.81 82 PRO A C 1
ATOM 602 O O . PRO A 1 82 ? 0.795 1.467 7.131 1.00 92.81 82 PRO A O 1
ATOM 605 N N . SER A 1 83 ? 0.557 1.577 4.906 1.00 90.88 83 SER A N 1
ATOM 606 C CA . SER A 1 83 ? 1.988 1.703 4.601 1.00 90.88 83 SER A CA 1
ATOM 607 C C . SER A 1 83 ? 2.516 3.140 4.644 1.00 90.88 83 SER A C 1
ATOM 609 O O . SER A 1 83 ? 3.731 3.340 4.660 1.00 90.88 83 SER A O 1
ATOM 611 N N . ASN A 1 84 ? 1.616 4.125 4.628 1.00 87.94 84 ASN A N 1
ATOM 612 C CA . ASN A 1 84 ? 1.906 5.552 4.475 1.00 87.94 84 ASN A CA 1
ATOM 613 C C . ASN A 1 84 ? 1.203 6.438 5.520 1.00 87.94 84 ASN A C 1
ATOM 615 O O . ASN A 1 84 ? 1.213 7.660 5.389 1.00 87.94 84 ASN A O 1
ATOM 619 N N . LEU A 1 85 ? 0.576 5.834 6.533 1.00 91.12 85 LEU A N 1
ATOM 620 C CA . LEU A 1 85 ? -0.088 6.533 7.631 1.00 91.12 85 LEU A CA 1
ATOM 621 C C . LEU A 1 85 ? 0.491 6.050 8.959 1.00 91.12 85 LEU A C 1
ATOM 623 O O . LEU A 1 85 ? 0.827 4.878 9.106 1.00 91.12 85 LEU A O 1
ATOM 627 N N . ASN A 1 86 ? 0.570 6.957 9.927 1.00 94.38 86 ASN A N 1
ATOM 628 C CA . ASN A 1 86 ? 1.036 6.682 11.287 1.00 94.38 86 ASN A CA 1
ATOM 629 C C . ASN A 1 86 ? -0.087 6.202 12.224 1.00 94.38 86 ASN A C 1
ATOM 631 O O . ASN A 1 86 ? 0.140 6.048 13.424 1.00 94.38 86 ASN A O 1
ATOM 635 N N . SER A 1 87 ? -1.294 5.981 11.701 1.00 96.44 87 SER A N 1
ATOM 636 C CA . SER A 1 87 ? -2.419 5.454 12.464 1.00 96.44 87 SER A CA 1
ATOM 637 C C . SER A 1 87 ? -3.382 4.620 11.616 1.00 96.44 87 SER A C 1
ATOM 639 O O . SER A 1 87 ? -3.485 4.750 10.391 1.00 96.44 87 SER A O 1
ATOM 641 N N . THR A 1 88 ? -4.083 3.728 12.310 1.00 96.25 88 THR A N 1
ATOM 642 C CA . THR A 1 88 ? -5.232 2.949 11.846 1.00 96.25 88 THR A CA 1
ATOM 643 C C . THR A 1 88 ? -6.494 3.428 12.535 1.00 96.25 88 THR A C 1
ATOM 645 O O . THR A 1 88 ? -6.430 3.985 13.626 1.00 96.25 88 THR A O 1
ATOM 648 N N . HIS A 1 89 ? -7.643 3.192 11.911 1.00 96.69 89 HIS A N 1
ATOM 649 C CA . HIS A 1 89 ? -8.940 3.572 12.447 1.00 96.69 89 HIS A CA 1
ATOM 650 C C . HIS A 1 89 ? -9.900 2.389 12.408 1.00 96.69 89 HIS A C 1
ATOM 652 O O . HIS A 1 89 ? -10.118 1.799 11.350 1.00 96.69 89 HIS A O 1
ATOM 658 N N . PHE A 1 90 ? -10.503 2.071 13.547 1.00 97.44 90 PHE A N 1
ATOM 659 C CA . PHE A 1 90 ? -11.517 1.025 13.676 1.00 97.44 90 PHE A CA 1
ATOM 660 C C . PHE A 1 90 ? -12.848 1.661 14.041 1.00 97.44 90 PHE A C 1
ATOM 662 O O . PHE A 1 90 ? -12.884 2.509 14.929 1.00 97.44 90 PHE A O 1
ATOM 669 N N . LEU A 1 91 ? -13.934 1.276 13.372 1.00 97.19 91 LEU A N 1
ATOM 670 C CA . LEU A 1 91 ? -15.256 1.853 13.641 1.00 97.19 91 LEU A CA 1
ATOM 671 C C . LEU A 1 91 ? -16.049 0.939 14.573 1.00 97.19 91 LEU A C 1
ATOM 673 O O . LEU A 1 91 ? -16.066 -0.273 14.365 1.00 97.19 91 LEU A O 1
ATOM 677 N N . LEU A 1 92 ? -16.717 1.508 15.575 1.00 97.12 92 LEU A N 1
ATOM 678 C CA . LEU A 1 92 ? -17.490 0.765 16.573 1.00 97.12 92 LEU A CA 1
ATOM 679 C C . LEU A 1 92 ? -18.974 1.055 16.409 1.00 97.12 92 LEU A C 1
ATOM 681 O O . LEU A 1 92 ? -19.403 2.207 16.440 1.00 97.12 92 LEU A O 1
ATOM 685 N N . GLY A 1 93 ? -19.770 0.005 16.276 1.00 95.31 93 GLY A N 1
ATOM 686 C CA . GLY A 1 93 ? -21.209 0.094 16.093 1.00 95.31 93 GLY A CA 1
ATOM 687 C C . GLY A 1 93 ? -21.949 -0.920 16.951 1.00 95.31 93 GLY A C 1
ATOM 688 O O . GLY A 1 93 ? -21.362 -1.790 17.592 1.00 95.31 93 GLY A O 1
ATOM 689 N N . LYS A 1 94 ? -23.275 -0.809 16.949 1.00 94.88 94 LYS A N 1
ATOM 690 C CA . LYS A 1 94 ? -24.160 -1.785 17.589 1.00 94.88 94 LYS A CA 1
ATOM 691 C C . LYS A 1 94 ? -23.953 -3.177 16.987 1.00 94.88 94 LYS A C 1
ATOM 693 O O . LYS A 1 94 ? -23.793 -3.285 15.774 1.00 94.88 94 LYS A O 1
ATOM 698 N N . LEU A 1 95 ? -24.014 -4.206 17.833 1.00 95.69 95 LEU A N 1
ATOM 699 C CA . LEU A 1 95 ? -23.893 -5.610 17.434 1.00 95.69 95 LEU A CA 1
ATOM 700 C C . LEU A 1 95 ? -24.802 -5.956 16.241 1.00 95.69 95 LEU A C 1
ATOM 702 O O . LEU A 1 95 ? -25.983 -5.597 16.232 1.00 95.69 95 LEU A O 1
ATOM 706 N N . GLY A 1 96 ? -24.250 -6.690 15.273 1.00 94.00 96 GLY A N 1
ATOM 707 C CA . GLY A 1 96 ? -24.928 -7.114 14.050 1.00 94.00 96 GLY A CA 1
ATOM 708 C C . GLY A 1 96 ? -24.960 -6.048 12.951 1.00 94.00 96 GLY A C 1
ATOM 709 O O . GLY A 1 96 ? -25.779 -6.144 12.037 1.00 94.00 96 GLY A O 1
ATOM 710 N N . ARG A 1 97 ? -24.119 -5.005 13.033 1.00 92.56 97 ARG A N 1
ATOM 711 C CA . ARG A 1 97 ? -24.019 -3.978 11.985 1.00 92.56 97 ARG A CA 1
ATOM 712 C C . ARG A 1 97 ? -23.283 -4.519 10.761 1.00 92.56 97 ARG A C 1
ATOM 714 O O . ARG A 1 97 ? -22.086 -4.771 10.811 1.00 92.56 97 ARG A O 1
ATOM 721 N N . ASP A 1 98 ? -23.974 -4.559 9.631 1.00 87.75 98 ASP A N 1
ATOM 722 C CA . ASP A 1 98 ? -23.445 -5.017 8.341 1.00 87.75 98 ASP A CA 1
ATOM 723 C C . ASP A 1 98 ? -23.085 -3.872 7.376 1.00 87.75 98 ASP A C 1
ATOM 725 O O . ASP A 1 98 ? -22.320 -4.061 6.432 1.00 87.75 98 ASP A O 1
ATOM 729 N N . LYS A 1 99 ? -23.627 -2.668 7.597 1.00 91.19 99 LYS A N 1
ATOM 730 C CA . LYS A 1 99 ? -23.438 -1.505 6.720 1.00 91.19 99 LYS A CA 1
ATOM 731 C C . LYS A 1 99 ? -22.674 -0.389 7.411 1.00 91.19 99 LYS A C 1
ATOM 733 O O . LYS A 1 99 ? -23.099 0.128 8.444 1.00 91.19 99 LYS A O 1
ATOM 738 N N . TRP A 1 100 ? -21.601 0.038 6.756 1.00 91.88 100 TRP A N 1
ATOM 739 C CA . TRP A 1 100 ? -20.710 1.099 7.207 1.00 91.88 100 TRP A CA 1
ATOM 740 C C . TRP A 1 100 ? -20.585 2.128 6.090 1.00 91.88 100 TRP A C 1
ATOM 742 O O . TRP A 1 100 ? -20.134 1.804 4.992 1.00 91.88 100 TRP A O 1
ATOM 752 N N . GLN A 1 101 ? -21.027 3.361 6.337 1.00 90.75 101 GLN A N 1
ATOM 753 C CA . GLN A 1 101 ? -20.768 4.444 5.392 1.00 90.75 101 GLN A CA 1
ATOM 754 C C . GLN A 1 101 ? -19.322 4.884 5.614 1.00 90.75 101 GLN A C 1
ATOM 756 O O . GLN A 1 101 ? -18.945 5.245 6.722 1.00 90.75 101 GLN A O 1
ATOM 761 N N . LEU A 1 102 ? -18.484 4.797 4.590 1.00 91.44 102 LEU A N 1
ATOM 762 C CA . LEU A 1 102 ? -17.078 5.177 4.693 1.00 91.44 102 LEU A CA 1
ATOM 763 C C . LEU A 1 102 ? -16.836 6.510 3.992 1.00 91.44 102 LEU A C 1
ATOM 765 O O . LEU A 1 102 ? -17.613 6.930 3.131 1.00 91.44 102 LEU A O 1
ATOM 769 N N . ARG A 1 103 ? -15.729 7.154 4.363 1.00 92.94 103 ARG A N 1
ATOM 770 C CA . ARG A 1 103 ? -15.207 8.342 3.683 1.00 92.94 103 ARG A CA 1
ATOM 771 C C . ARG A 1 103 ? -15.077 8.124 2.174 1.00 92.94 103 ARG A C 1
ATOM 773 O O . ARG A 1 103 ? -14.817 7.010 1.712 1.00 92.94 103 ARG A O 1
ATOM 780 N N . ALA A 1 104 ? -15.158 9.208 1.408 1.00 92.12 104 ALA A N 1
ATOM 781 C CA . ALA A 1 104 ? -14.813 9.165 -0.010 1.00 92.12 104 ALA A CA 1
ATOM 782 C C . ALA A 1 104 ? -13.317 8.842 -0.206 1.00 92.12 104 ALA A C 1
ATOM 784 O O . ALA A 1 104 ? -12.476 9.173 0.633 1.00 92.12 104 ALA A O 1
ATOM 785 N N . THR A 1 105 ? -12.957 8.225 -1.337 1.00 86.94 105 THR A N 1
ATOM 786 C CA . THR A 1 105 ? -11.571 7.797 -1.615 1.00 86.94 105 THR A CA 1
ATOM 787 C C . THR A 1 105 ? -10.566 8.954 -1.564 1.00 86.94 105 THR A C 1
ATOM 789 O O . THR A 1 105 ? -9.436 8.755 -1.125 1.00 86.94 105 THR A O 1
ATOM 792 N N . ASN A 1 106 ? -10.984 10.159 -1.959 1.00 91.50 106 ASN A N 1
ATOM 793 C CA . ASN A 1 106 ? -10.176 11.380 -1.974 1.00 91.50 106 ASN A CA 1
ATOM 794 C C . ASN A 1 106 ? -10.232 12.200 -0.670 1.00 91.50 106 ASN A C 1
ATOM 796 O O . ASN A 1 106 ? -9.609 13.254 -0.607 1.00 91.50 106 ASN A O 1
ATOM 800 N N . GLN A 1 107 ? -10.978 11.748 0.338 1.00 93.50 107 GLN A N 1
ATOM 801 C CA . GLN A 1 107 ? -11.134 12.425 1.626 1.00 93.50 107 GLN A CA 1
ATOM 802 C C . GLN A 1 107 ? -10.235 11.764 2.671 1.00 93.50 107 GLN A C 1
ATOM 804 O O . GLN A 1 107 ? -10.192 10.537 2.745 1.00 93.50 107 GLN A O 1
ATOM 809 N N . SER A 1 108 ? -9.527 12.533 3.497 1.00 93.38 108 SER A N 1
ATOM 810 C CA . SER A 1 108 ? -8.689 11.946 4.559 1.00 93.38 108 SER A CA 1
ATOM 811 C C . SER A 1 108 ? -9.517 11.462 5.762 1.00 93.38 108 SER A C 1
ATOM 813 O O . SER A 1 108 ? -10.66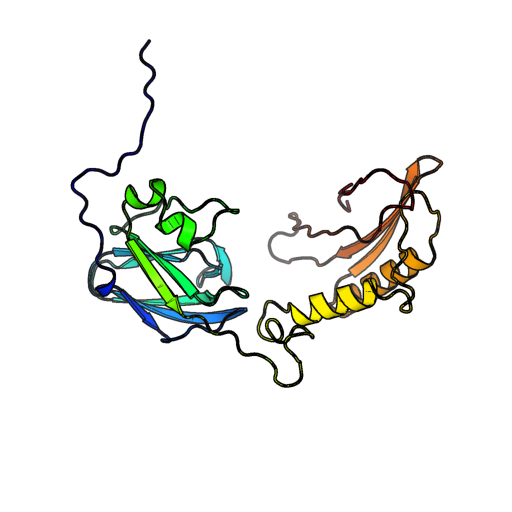2 11.872 5.943 1.00 93.38 108 SER A O 1
ATOM 815 N N . TRP A 1 109 ? -8.946 10.598 6.612 1.00 94.81 109 TRP A N 1
ATOM 816 C CA . TRP A 1 109 ? -9.607 10.161 7.852 1.00 94.81 109 TRP A CA 1
ATOM 817 C C . TRP A 1 109 ? -9.929 11.333 8.800 1.00 94.81 109 TRP A C 1
ATOM 819 O O . TRP A 1 109 ? -11.097 11.461 9.163 1.00 94.81 109 TRP A O 1
ATOM 829 N N . PRO A 1 110 ? -8.982 12.235 9.144 1.00 94.56 110 PRO A N 1
ATOM 830 C CA . PRO A 1 110 ? -9.284 13.361 10.033 1.00 94.56 110 PRO A CA 1
ATOM 831 C C . PRO A 1 110 ? -10.334 14.315 9.460 1.00 94.56 110 PRO A C 1
ATOM 833 O O . PRO A 1 110 ? -11.205 14.785 10.185 1.00 94.56 110 PRO A O 1
ATOM 836 N N . GLU A 1 111 ? -10.274 14.579 8.152 1.00 95.25 111 GLU A N 1
ATOM 837 C CA . GLU A 1 111 ? -11.274 15.395 7.459 1.00 95.25 111 GLU A CA 1
ATOM 838 C C . GLU A 1 111 ? -12.664 14.765 7.537 1.00 95.25 111 GLU A C 1
ATOM 840 O O . GLU A 1 111 ? -13.643 15.463 7.786 1.00 95.25 111 GLU A O 1
ATOM 845 N N . TRP A 1 112 ? -12.756 13.446 7.359 1.00 95.56 112 TRP A N 1
ATOM 846 C CA . TRP A 1 112 ? -14.025 12.742 7.452 1.00 95.56 112 TRP A CA 1
ATOM 847 C C . TRP A 1 112 ? -14.581 12.729 8.875 1.00 95.56 112 TRP A C 1
ATOM 849 O O . TRP A 1 112 ? -15.751 13.046 9.060 1.00 95.56 112 TRP A O 1
ATOM 859 N N . PHE A 1 113 ? -13.765 12.447 9.892 1.00 94.62 113 PHE A N 1
ATOM 860 C CA . PHE A 1 113 ? -14.231 12.462 11.284 1.00 94.62 113 PHE A CA 1
ATOM 861 C C . PHE A 1 113 ? -14.675 13.849 11.763 1.00 94.62 113 PHE A C 1
ATOM 863 O O . PHE A 1 113 ? -15.525 13.941 12.643 1.00 94.62 113 PHE A O 1
ATOM 870 N N . ALA A 1 114 ? -14.141 14.920 11.168 1.00 94.38 114 ALA A N 1
ATOM 871 C CA . ALA A 1 114 ? -14.550 16.301 11.429 1.00 94.38 114 ALA A CA 1
ATOM 872 C C . ALA A 1 114 ? -15.738 16.774 10.566 1.00 94.38 114 ALA A C 1
ATOM 874 O O . ALA A 1 114 ? -16.126 17.941 10.637 1.00 94.38 114 ALA A O 1
ATOM 875 N N . SER A 1 115 ? -16.281 15.907 9.709 1.00 94.25 115 SER A N 1
ATOM 876 C CA . SER A 1 115 ? -17.361 16.250 8.786 1.00 94.25 115 SER A CA 1
ATOM 877 C C . SER A 1 115 ? -18.742 16.084 9.426 1.00 94.25 115 SER A C 1
ATOM 879 O O . SER A 1 115 ? -18.959 15.218 10.277 1.00 94.25 115 SER A O 1
ATOM 881 N N . SER A 1 116 ? -19.712 16.875 8.962 1.00 91.44 116 SER A N 1
ATOM 882 C CA . SER A 1 116 ? -21.115 16.781 9.398 1.00 91.44 116 SER A CA 1
ATOM 883 C C . SER A 1 116 ? -21.749 15.421 9.085 1.00 91.44 116 SER A C 1
ATOM 885 O O . SER A 1 116 ? -22.706 14.996 9.733 1.00 91.44 116 SER A O 1
ATOM 887 N N . GLU A 1 117 ? -21.208 14.746 8.076 1.00 88.50 117 GLU A N 1
ATOM 888 C CA . GLU A 1 117 ? -21.572 13.418 7.619 1.00 88.50 117 GLU A CA 1
ATOM 889 C C . GLU A 1 117 ? -21.205 12.367 8.669 1.00 88.50 117 GLU A C 1
ATOM 891 O O . GLU A 1 117 ? -21.999 11.465 8.937 1.00 88.50 117 GLU A O 1
ATOM 896 N N . PHE A 1 118 ? -20.035 12.501 9.302 1.00 91.19 118 PHE A N 1
ATOM 897 C CA . PHE A 1 118 ? -19.617 11.607 10.378 1.00 91.19 118 PHE A CA 1
ATOM 898 C C . PHE A 1 118 ? -20.292 11.944 11.711 1.00 91.19 118 PHE A C 1
ATOM 900 O O . PHE A 1 118 ? -20.657 11.031 12.447 1.00 91.19 118 PHE A O 1
ATOM 907 N N . GLU A 1 119 ? -20.538 13.223 12.012 1.00 87.81 119 GLU A N 1
ATOM 908 C CA . GLU A 1 119 ? -21.277 13.628 13.223 1.00 87.81 119 GLU A CA 1
ATOM 909 C C . GLU A 1 119 ? -22.683 13.012 13.299 1.00 87.81 119 GLU A C 1
ATOM 911 O O . GLU A 1 119 ? -23.189 12.734 14.384 1.00 87.81 119 GLU A O 1
ATOM 916 N N . GLN A 1 120 ? -23.313 12.775 12.146 1.00 85.81 120 GLN A N 1
ATOM 917 C CA . GLN A 1 120 ? -24.621 12.118 12.037 1.00 85.81 120 GLN A CA 1
ATOM 918 C C . GLN A 1 120 ? -24.528 10.585 11.984 1.00 85.81 120 GLN A C 1
ATOM 920 O O . GLN A 1 120 ? -25.554 9.907 11.873 1.00 85.81 120 GLN A O 1
ATOM 925 N N . SER A 1 121 ? -23.316 10.026 12.017 1.00 85.12 121 SER A N 1
ATOM 926 C CA . SER A 1 121 ? -23.106 8.587 11.920 1.00 85.12 121 SER A CA 1
ATOM 927 C C . SER A 1 121 ? -23.477 7.868 13.219 1.00 85.12 121 SER A C 1
ATOM 929 O O . SER A 1 121 ? -23.357 8.392 14.323 1.00 85.12 121 SER A O 1
ATOM 931 N N . ALA A 1 122 ? -23.933 6.623 13.082 1.00 86.12 122 ALA A N 1
ATOM 932 C CA . ALA A 1 122 ? -24.322 5.767 14.203 1.00 86.12 122 ALA A CA 1
ATOM 933 C C . ALA A 1 122 ? -23.169 4.852 14.657 1.00 86.12 122 ALA A C 1
ATOM 935 O O . ALA A 1 122 ? -23.395 3.668 14.946 1.00 86.12 122 ALA A O 1
ATOM 936 N N . TYR A 1 123 ? -21.932 5.353 14.608 1.00 89.50 123 TYR A N 1
ATOM 937 C CA . TYR A 1 123 ? -20.735 4.647 15.060 1.00 89.50 123 TYR A CA 1
ATOM 938 C C . TYR A 1 123 ? -19.676 5.617 15.590 1.00 89.50 123 TYR A C 1
ATOM 940 O O . TYR A 1 123 ? -19.597 6.770 15.182 1.00 89.50 123 TYR A O 1
ATOM 948 N N . THR A 1 124 ? -18.850 5.128 16.512 1.00 95.00 124 THR A N 1
ATOM 949 C CA . THR A 1 124 ? -17.648 5.822 16.997 1.00 95.00 124 THR A CA 1
ATOM 950 C C . THR A 1 124 ? -16.411 5.247 16.317 1.00 95.00 124 THR A C 1
ATOM 952 O O . THR A 1 124 ? -16.516 4.330 15.499 1.00 95.00 124 THR A O 1
ATOM 955 N N . TYR A 1 125 ? -15.229 5.785 16.618 1.00 96.50 125 TYR A N 1
ATOM 956 C CA . TYR A 1 125 ? -13.978 5.263 16.082 1.00 96.50 125 TYR A CA 1
ATOM 957 C C . TYR A 1 125 ? -12.873 5.211 17.137 1.00 96.50 125 TYR A C 1
ATOM 959 O O . TYR A 1 125 ? -12.840 6.018 18.065 1.00 96.50 125 TYR A O 1
ATOM 967 N N . VAL A 1 126 ? -11.955 4.264 16.964 1.00 97.62 126 VAL A N 1
ATOM 968 C CA . VAL A 1 126 ? -10.688 4.173 17.692 1.00 97.62 126 VAL A CA 1
ATOM 969 C C . VAL A 1 126 ? -9.567 4.442 16.702 1.00 97.62 126 VAL A C 1
ATOM 971 O O . VAL A 1 126 ? -9.439 3.722 15.714 1.00 97.62 126 VAL A O 1
ATOM 974 N N . GLU A 1 127 ? -8.773 5.477 16.965 1.00 97.69 127 GLU A N 1
ATOM 975 C CA . GLU A 1 127 ? -7.485 5.685 16.305 1.00 97.69 127 GLU A CA 1
ATOM 976 C C . GLU A 1 127 ? -6.410 4.892 17.055 1.00 97.69 127 GLU A C 1
ATOM 978 O O . GLU A 1 127 ? -6.304 4.987 18.278 1.00 97.69 127 GLU A O 1
ATOM 983 N N . HIS A 1 128 ? -5.624 4.105 16.328 1.00 98.19 128 HIS A N 1
ATOM 984 C CA . HIS A 1 128 ? -4.615 3.216 16.896 1.00 98.19 128 HIS A CA 1
ATOM 985 C C . HIS A 1 128 ? -3.281 3.372 16.154 1.00 98.19 128 HIS A C 1
ATOM 987 O O . HIS A 1 128 ? -3.278 3.362 14.918 1.00 98.19 128 HIS A O 1
ATOM 993 N N . PRO A 1 129 ? -2.149 3.560 16.855 1.00 98.06 129 PRO A N 1
ATOM 994 C CA . PRO A 1 129 ? -0.907 3.994 16.231 1.00 98.06 129 PRO A CA 1
ATOM 995 C C . PRO A 1 129 ? -0.266 2.907 15.365 1.00 98.06 129 PRO A C 1
ATOM 997 O O . PRO A 1 129 ? -0.319 1.709 15.650 1.00 98.06 129 PRO A O 1
ATOM 1000 N N . VAL A 1 130 ? 0.393 3.367 14.307 1.00 97.38 130 VAL A N 1
ATOM 1001 C CA . VAL A 1 130 ? 1.162 2.555 13.368 1.00 97.38 130 VAL A CA 1
ATOM 1002 C C . VAL A 1 130 ? 2.570 3.115 13.287 1.00 97.38 130 VAL A C 1
ATOM 1004 O O . VAL A 1 130 ? 2.765 4.319 13.112 1.00 97.38 130 VAL A O 1
ATOM 1007 N N . LEU A 1 131 ? 3.556 2.231 13.357 1.00 95.44 131 LEU A N 1
ATOM 1008 C CA . LEU A 1 131 ? 4.947 2.547 13.095 1.00 95.44 131 LEU A CA 1
ATOM 1009 C C . LEU A 1 131 ? 5.452 1.659 11.965 1.00 95.44 131 LEU A C 1
ATOM 1011 O O . LEU A 1 131 ? 5.364 0.435 12.023 1.00 95.44 131 LEU A O 1
ATOM 1015 N N . ARG A 1 132 ? 6.011 2.288 10.938 1.00 93.38 132 ARG A N 1
ATOM 1016 C CA . ARG A 1 132 ? 6.820 1.603 9.936 1.00 93.38 132 ARG A CA 1
ATOM 1017 C C . ARG A 1 132 ? 8.278 1.882 10.264 1.00 93.38 132 ARG A C 1
ATOM 1019 O O . ARG A 1 132 ? 8.665 3.045 10.362 1.00 93.38 132 ARG A O 1
ATOM 1026 N N . GLU A 1 133 ? 9.054 0.830 10.491 1.00 90.06 133 GLU A N 1
ATOM 1027 C CA . GLU A 1 133 ? 10.497 0.976 10.668 1.00 90.06 133 GLU A CA 1
ATOM 1028 C C . GLU A 1 133 ? 11.158 1.321 9.334 1.00 90.06 133 GLU A C 1
ATOM 1030 O O . GLU A 1 133 ? 10.677 0.930 8.272 1.00 90.06 133 GLU A O 1
ATOM 1035 N N . ASN A 1 134 ? 12.281 2.027 9.393 1.00 91.19 134 ASN A N 1
ATOM 1036 C CA . ASN A 1 134 ? 13.073 2.342 8.213 1.00 91.19 134 ASN A CA 1
ATOM 1037 C C . ASN A 1 134 ? 14.357 1.518 8.234 1.00 91.19 134 ASN A C 1
ATOM 1039 O O . ASN A 1 134 ? 14.965 1.339 9.292 1.00 91.19 134 ASN A O 1
ATOM 1043 N N . ASP A 1 135 ? 14.814 1.093 7.064 1.00 91.31 135 ASP A N 1
ATOM 1044 C CA . ASP A 1 135 ? 16.156 0.566 6.900 1.00 91.31 135 ASP A CA 1
ATOM 1045 C C . ASP A 1 135 ? 17.181 1.705 7.030 1.00 91.31 135 ASP A C 1
ATOM 1047 O O . ASP A 1 135 ? 17.202 2.660 6.252 1.00 91.31 135 ASP A O 1
ATOM 1051 N N . SER A 1 136 ? 18.046 1.585 8.039 1.00 92.88 136 SER A N 1
ATOM 1052 C CA . SER A 1 136 ? 19.125 2.535 8.331 1.00 92.88 136 SER A CA 1
ATOM 1053 C C . SER A 1 136 ? 20.189 2.656 7.233 1.00 92.88 136 SER A C 1
ATOM 1055 O O . SER A 1 136 ? 21.027 3.554 7.311 1.00 92.88 136 SER A O 1
ATOM 1057 N N . ALA A 1 137 ? 20.183 1.766 6.235 1.00 93.50 137 ALA A N 1
ATOM 1058 C CA . ALA A 1 137 ? 21.053 1.861 5.068 1.00 93.50 137 ALA A CA 1
ATOM 1059 C C . ALA A 1 137 ? 20.685 3.027 4.132 1.00 93.50 137 ALA A C 1
ATOM 1061 O O . ALA A 1 137 ? 21.540 3.461 3.360 1.00 93.50 137 ALA A O 1
ATOM 1062 N N . TYR A 1 138 ? 19.457 3.552 4.221 1.00 92.69 138 TYR A N 1
ATOM 1063 C CA . TYR A 1 138 ? 18.931 4.583 3.327 1.00 92.69 138 TYR A CA 1
ATOM 1064 C C . TYR A 1 138 ? 18.663 5.897 4.066 1.00 92.69 138 TYR A C 1
ATOM 1066 O O . TYR A 1 138 ? 18.338 5.919 5.257 1.00 92.69 138 TYR A O 1
ATOM 1074 N N . THR A 1 139 ? 18.773 7.016 3.349 1.00 93.69 139 THR A N 1
ATOM 1075 C CA . THR A 1 139 ? 18.353 8.330 3.855 1.00 93.69 139 THR A CA 1
ATOM 1076 C C . THR A 1 139 ? 16.868 8.576 3.582 1.00 93.69 139 THR A C 1
ATOM 1078 O O . THR A 1 139 ? 16.240 7.873 2.790 1.00 93.69 139 THR A O 1
ATOM 1081 N N . VAL A 1 140 ? 16.272 9.576 4.241 1.00 90.19 140 VAL A N 1
ATOM 1082 C CA . VAL A 1 140 ? 14.873 9.951 3.965 1.00 90.19 140 VAL A CA 1
ATOM 1083 C C . VAL A 1 140 ? 14.723 10.412 2.515 1.00 90.19 140 VAL A C 1
ATOM 1085 O O . VAL A 1 140 ? 13.731 10.077 1.872 1.00 90.19 140 VAL A O 1
ATOM 1088 N N . GLU A 1 141 ? 15.721 11.128 2.004 1.00 90.38 141 GLU A N 1
ATOM 1089 C CA . GLU A 1 141 ? 15.811 11.588 0.622 1.00 90.38 141 GLU A CA 1
ATOM 1090 C C . GLU A 1 141 ? 15.897 10.422 -0.373 1.00 90.38 141 GLU A C 1
ATOM 1092 O O . GLU A 1 141 ? 15.306 10.508 -1.445 1.00 90.38 141 GLU A O 1
ATOM 1097 N N . ASP A 1 142 ? 16.533 9.314 0.017 1.00 90.12 142 ASP A N 1
ATOM 1098 C CA . ASP A 1 142 ? 16.625 8.082 -0.778 1.00 90.12 142 ASP A CA 1
ATOM 1099 C C . ASP A 1 142 ? 15.426 7.136 -0.566 1.00 90.12 142 ASP A C 1
ATOM 1101 O O . ASP A 1 142 ? 15.480 5.969 -0.936 1.00 90.12 142 ASP A O 1
ATOM 1105 N N . GLY A 1 143 ? 14.336 7.594 0.062 1.00 89.75 143 GLY A N 1
ATOM 1106 C CA . GLY A 1 143 ? 13.113 6.799 0.213 1.00 89.75 143 GLY A CA 1
ATOM 1107 C C . GLY A 1 143 ? 13.067 5.877 1.438 1.00 89.75 143 GLY A C 1
ATOM 1108 O O . GLY A 1 143 ? 12.209 4.992 1.498 1.00 89.75 143 GLY A O 1
ATOM 1109 N N . ALA A 1 144 ? 13.906 6.095 2.461 1.00 91.38 144 ALA A N 1
ATOM 1110 C CA . ALA A 1 144 ? 13.957 5.246 3.662 1.00 91.38 144 ALA A CA 1
ATOM 1111 C C . ALA A 1 144 ? 12.601 5.051 4.365 1.00 91.38 144 ALA A C 1
ATOM 1113 O O . ALA A 1 144 ? 12.366 3.993 4.944 1.00 91.38 144 ALA A O 1
ATOM 1114 N N . LEU A 1 145 ? 11.685 6.024 4.280 1.00 90.75 145 LEU A N 1
ATOM 1115 C CA . LEU A 1 145 ? 10.328 5.937 4.850 1.00 90.75 145 LEU A CA 1
ATOM 1116 C C . LEU A 1 145 ? 9.463 4.823 4.232 1.00 90.75 145 LEU A C 1
ATOM 1118 O O . LEU A 1 145 ? 8.394 4.498 4.755 1.00 90.75 145 LEU A O 1
ATOM 1122 N N . HIS A 1 146 ? 9.907 4.239 3.118 1.00 92.19 146 HIS A N 1
ATOM 1123 C CA . HIS A 1 146 ? 9.201 3.193 2.386 1.00 92.19 146 HIS A CA 1
ATOM 1124 C C . HIS A 1 146 ? 10.052 1.938 2.134 1.00 92.19 146 HIS A C 1
ATOM 1126 O O . HIS A 1 146 ? 9.734 1.146 1.248 1.00 92.19 146 HIS A O 1
ATOM 1132 N N . SER A 1 147 ? 11.104 1.750 2.932 1.00 92.19 147 SER A N 1
ATOM 1133 C CA . SER A 1 147 ? 12.134 0.713 2.752 1.00 92.19 147 SER A CA 1
ATOM 1134 C C . SER A 1 147 ? 11.789 -0.677 3.298 1.00 92.19 147 SER A C 1
ATOM 1136 O O . SER A 1 147 ? 12.482 -1.639 2.990 1.00 92.19 147 SER A O 1
ATOM 1138 N N . THR A 1 148 ? 10.738 -0.813 4.112 1.00 92.31 148 THR A N 1
ATOM 1139 C CA . THR A 1 148 ? 10.428 -2.072 4.822 1.00 92.31 148 THR A CA 1
ATOM 1140 C C . THR A 1 148 ? 8.993 -2.547 4.610 1.00 92.31 148 THR A C 1
ATOM 1142 O O . THR A 1 148 ? 8.112 -1.765 4.262 1.00 92.31 148 THR A O 1
ATOM 1145 N N . GLY A 1 149 ? 8.718 -3.819 4.895 1.00 91.38 149 GLY A N 1
ATOM 1146 C CA . GLY A 1 149 ? 7.377 -4.397 4.797 1.00 91.38 149 GLY A CA 1
ATOM 1147 C C . GLY A 1 149 ? 7.037 -4.918 3.398 1.00 91.38 149 GLY A C 1
ATOM 1148 O O . GLY A 1 149 ? 7.852 -4.905 2.485 1.00 91.38 149 GLY A O 1
ATOM 1149 N N . LEU A 1 150 ? 5.812 -5.416 3.250 1.00 91.31 150 LEU A N 1
ATOM 1150 C CA . LEU A 1 150 ? 5.280 -6.019 2.029 1.00 91.31 150 LEU A CA 1
ATOM 1151 C C . LEU A 1 150 ? 5.082 -4.998 0.900 1.00 91.31 150 LEU A C 1
ATOM 1153 O O . LEU A 1 150 ? 5.258 -5.328 -0.269 1.00 91.31 150 LEU A O 1
ATOM 1157 N N . ILE A 1 151 ? 4.681 -3.768 1.240 1.00 88.69 151 ILE A N 1
ATOM 1158 C CA . ILE A 1 151 ? 4.500 -2.688 0.262 1.00 88.69 151 ILE A CA 1
ATOM 1159 C C . ILE A 1 151 ? 5.835 -1.972 0.062 1.00 88.69 151 ILE A C 1
ATOM 1161 O O . ILE A 1 151 ? 6.130 -0.981 0.735 1.00 88.69 151 ILE A O 1
ATOM 1165 N N . AS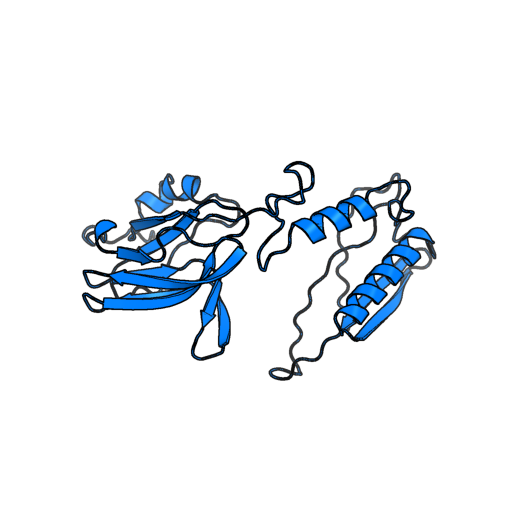P A 1 152 ? 6.630 -2.498 -0.862 1.00 88.50 152 ASP A N 1
ATOM 1166 C CA . ASP A 1 152 ? 7.996 -2.067 -1.156 1.00 88.50 152 ASP A CA 1
ATOM 1167 C C . ASP A 1 152 ? 8.029 -0.778 -1.995 1.00 88.50 152 ASP A C 1
ATOM 1169 O O . ASP A 1 152 ? 8.089 -0.792 -3.225 1.00 88.50 152 ASP A O 1
ATOM 1173 N N . GLY A 1 153 ? 7.908 0.365 -1.318 1.00 91.00 153 GLY A N 1
ATOM 1174 C CA . GLY A 1 153 ? 7.909 1.668 -1.982 1.00 91.00 153 GLY A CA 1
ATOM 1175 C C . GLY A 1 153 ? 9.311 2.162 -2.334 1.00 91.00 153 GLY A C 1
ATOM 1176 O O . GLY A 1 153 ? 9.439 2.983 -3.237 1.00 91.00 153 GLY A O 1
ATOM 1177 N N . LEU A 1 154 ? 10.348 1.655 -1.662 1.00 92.50 154 LEU A N 1
ATOM 1178 C CA . LEU A 1 154 ? 11.737 1.984 -1.963 1.00 92.50 154 LEU A CA 1
ATOM 1179 C C . LEU A 1 154 ? 12.157 1.425 -3.324 1.00 92.50 154 LEU A C 1
ATOM 1181 O O . LEU A 1 154 ? 12.623 2.196 -4.155 1.00 92.50 154 LEU A O 1
ATOM 1185 N N . ASN A 1 155 ? 11.906 0.142 -3.610 1.00 91.38 155 ASN A N 1
ATOM 1186 C CA . ASN A 1 155 ? 12.220 -0.408 -4.934 1.00 91.38 155 ASN A CA 1
ATOM 1187 C C . ASN A 1 155 ? 11.444 0.316 -6.045 1.00 91.38 155 ASN A C 1
ATOM 1189 O O . ASN A 1 155 ? 11.990 0.585 -7.113 1.00 91.38 155 ASN A O 1
ATOM 1193 N N . VAL A 1 156 ? 10.185 0.699 -5.792 1.00 91.19 156 VAL A N 1
ATOM 1194 C CA . VAL A 1 156 ? 9.412 1.522 -6.739 1.00 91.19 156 VAL A CA 1
ATOM 1195 C C . VAL A 1 156 ? 10.086 2.878 -6.968 1.00 91.19 156 VAL A C 1
ATOM 1197 O O . VAL A 1 156 ? 10.202 3.308 -8.114 1.00 91.19 156 VAL A O 1
ATOM 1200 N N . PHE A 1 157 ? 10.540 3.547 -5.907 1.00 91.19 157 PHE A N 1
ATOM 1201 C CA . PHE A 1 157 ? 11.263 4.815 -6.004 1.00 91.19 157 PHE A CA 1
ATOM 1202 C C . PHE A 1 157 ? 12.563 4.671 -6.810 1.00 91.19 157 PHE A C 1
ATOM 1204 O O . PHE A 1 157 ? 12.769 5.419 -7.763 1.00 91.19 157 PHE A O 1
ATOM 1211 N N . GLU A 1 158 ? 13.385 3.664 -6.509 1.00 92.19 158 GLU A N 1
ATOM 1212 C CA . GLU A 1 158 ? 14.642 3.398 -7.221 1.00 92.19 158 GLU A CA 1
ATOM 1213 C C . GLU A 1 158 ? 14.417 3.105 -8.712 1.00 92.19 158 GLU A C 1
ATOM 1215 O O . GLU A 1 158 ? 15.161 3.584 -9.571 1.00 92.19 158 GLU A O 1
ATOM 1220 N N . TRP A 1 159 ? 13.359 2.361 -9.049 1.00 91.38 159 TRP A N 1
ATOM 1221 C CA . TRP A 1 159 ? 12.987 2.103 -10.441 1.00 91.38 159 TRP A CA 1
ATOM 1222 C C . TRP A 1 159 ? 12.572 3.378 -11.171 1.00 91.38 159 TRP A C 1
ATOM 1224 O O . TRP A 1 159 ? 12.961 3.580 -12.323 1.00 91.38 159 TRP A O 1
ATOM 1234 N N . LEU A 1 160 ? 11.792 4.244 -10.519 1.00 91.06 160 LEU A N 1
ATOM 1235 C CA . LEU A 1 160 ? 11.378 5.520 -11.097 1.00 91.06 160 LEU A CA 1
ATOM 1236 C C . LEU A 1 160 ? 12.577 6.445 -11.325 1.00 91.06 160 LEU A C 1
ATOM 1238 O O . LEU A 1 160 ? 12.682 7.015 -12.410 1.00 91.06 160 LEU A O 1
ATOM 1242 N N . GLU A 1 161 ? 13.497 6.538 -10.363 1.00 90.38 161 GLU A N 1
ATOM 1243 C CA . GLU A 1 161 ? 14.749 7.296 -10.493 1.00 90.38 161 GLU A CA 1
ATOM 1244 C C . GLU A 1 161 ? 15.590 6.778 -11.667 1.00 90.38 161 GLU A C 1
ATOM 1246 O O . GLU A 1 161 ? 15.952 7.546 -12.560 1.00 90.38 161 GLU A O 1
ATOM 1251 N N . LEU A 1 162 ? 15.804 5.460 -11.763 1.00 90.62 162 LEU A N 1
ATOM 1252 C CA . LEU A 1 162 ? 16.517 4.853 -12.891 1.00 90.62 162 LEU A CA 1
ATOM 1253 C C . LEU A 1 162 ? 15.858 5.193 -14.238 1.00 90.62 162 LEU A C 1
ATOM 1255 O O . LEU A 1 162 ? 16.539 5.483 -15.224 1.00 90.62 162 LEU A O 1
ATOM 1259 N N . PHE A 1 163 ? 14.527 5.148 -14.304 1.00 89.75 163 PHE A N 1
ATOM 1260 C CA . PHE A 1 163 ? 13.777 5.394 -15.533 1.00 89.75 163 PHE A CA 1
ATOM 1261 C C . PHE A 1 163 ? 13.670 6.881 -15.893 1.00 89.75 163 PHE A C 1
ATOM 1263 O O . PHE A 1 163 ? 13.388 7.180 -17.058 1.00 89.75 163 PHE A O 1
ATOM 1270 N N . ALA A 1 164 ? 13.881 7.781 -14.934 1.00 88.69 164 ALA A N 1
ATOM 1271 C CA . ALA A 1 164 ? 13.887 9.230 -15.109 1.00 88.69 164 ALA A CA 1
ATOM 1272 C C . ALA A 1 164 ? 15.298 9.805 -15.325 1.00 88.69 164 ALA A C 1
ATOM 1274 O O . ALA A 1 164 ? 15.430 10.916 -15.840 1.00 88.69 164 ALA A O 1
ATOM 1275 N N . ASP A 1 165 ? 16.350 9.061 -14.983 1.00 87.94 165 ASP A N 1
ATOM 1276 C CA . ASP A 1 165 ? 17.735 9.480 -15.186 1.00 87.94 165 ASP A CA 1
ATOM 1277 C C . ASP A 1 165 ? 18.045 9.664 -16.694 1.00 87.94 165 ASP A C 1
ATOM 1279 O O . ASP A 1 165 ? 17.932 8.713 -17.478 1.00 87.94 165 ASP A O 1
ATOM 1283 N N . PRO A 1 166 ? 18.425 10.877 -17.153 1.00 85.88 166 PRO A N 1
ATOM 1284 C CA . PRO A 1 166 ? 18.783 11.123 -18.551 1.00 85.88 166 PRO A CA 1
ATOM 1285 C C . PRO A 1 166 ? 19.965 10.276 -19.050 1.00 85.88 166 PRO A C 1
ATOM 1287 O O . PRO A 1 166 ? 20.043 10.023 -20.256 1.00 85.88 166 PRO A O 1
ATOM 1290 N N . ASP A 1 167 ? 20.839 9.811 -18.156 1.00 89.38 167 ASP A N 1
ATOM 1291 C CA . ASP A 1 167 ? 22.051 9.064 -18.493 1.00 89.38 167 ASP A CA 1
ATOM 1292 C C . ASP A 1 167 ? 21.856 7.536 -18.440 1.00 89.38 167 ASP A C 1
ATOM 1294 O O . ASP A 1 167 ? 22.690 6.783 -18.953 1.00 89.38 167 ASP A O 1
ATOM 1298 N N . SER A 1 168 ? 20.725 7.048 -17.915 1.00 87.62 168 SER A N 1
ATOM 1299 C CA . SER A 1 168 ? 20.428 5.608 -17.820 1.00 87.62 168 SER A CA 1
ATOM 1300 C C . SER A 1 168 ? 20.088 4.960 -19.165 1.00 87.62 168 SER A C 1
ATOM 1302 O O . SER A 1 168 ? 20.109 3.734 -19.320 1.00 87.62 168 SER A O 1
ATOM 1304 N N . GLY A 1 169 ? 19.755 5.783 -20.163 1.00 88.12 169 GLY A N 1
ATOM 1305 C CA . GLY A 1 169 ? 19.275 5.321 -21.459 1.00 88.12 169 GLY A CA 1
ATOM 1306 C C . GLY A 1 169 ? 17.839 4.797 -21.427 1.00 88.12 169 GLY A C 1
ATOM 1307 O O . GLY A 1 169 ? 17.462 4.084 -22.360 1.00 88.12 169 GLY A O 1
ATOM 1308 N N . TYR A 1 170 ? 17.062 5.145 -20.390 1.00 88.06 170 TYR A N 1
ATOM 1309 C CA . TYR A 1 170 ? 15.627 4.877 -20.295 1.00 88.06 170 TYR A CA 1
ATOM 1310 C C . TYR A 1 170 ? 14.758 6.137 -20.411 1.00 88.06 170 TYR A C 1
ATOM 1312 O O . TYR A 1 170 ? 13.617 5.995 -20.803 1.00 88.06 170 TYR A O 1
ATOM 1320 N N . ASN A 1 171 ? 15.219 7.357 -20.133 1.00 84.94 171 ASN A N 1
ATOM 1321 C CA . ASN A 1 171 ? 14.350 8.548 -19.978 1.00 84.94 171 ASN A CA 1
ATOM 1322 C C . ASN A 1 171 ? 13.586 9.034 -21.245 1.00 84.94 171 ASN A C 1
ATOM 1324 O O . ASN A 1 171 ? 12.768 9.942 -21.189 1.00 84.94 171 ASN A O 1
ATOM 1328 N N . GLN A 1 172 ? 13.811 8.446 -22.420 1.00 86.44 172 GLN A N 1
ATOM 1329 C CA . GLN A 1 172 ? 13.235 8.911 -23.696 1.00 86.44 172 GLN A CA 1
ATOM 1330 C C . GLN A 1 172 ? 12.432 7.814 -24.412 1.00 86.44 172 GLN A C 1
ATOM 1332 O O . GLN A 1 172 ? 12.705 7.499 -25.565 1.00 86.44 172 GLN A O 1
ATOM 1337 N N . ARG A 1 173 ? 11.484 7.183 -23.706 1.00 88.50 173 ARG A N 1
ATOM 1338 C CA . ARG A 1 173 ? 10.647 6.066 -24.205 1.00 88.50 173 ARG A CA 1
ATOM 1339 C C . ARG A 1 173 ? 9.476 6.585 -25.030 1.00 88.50 173 ARG A C 1
ATOM 1341 O O . ARG A 1 173 ? 8.338 6.541 -24.581 1.00 88.50 173 ARG A O 1
ATOM 1348 N N . TRP A 1 174 ? 9.745 7.115 -26.209 1.00 85.81 174 TRP A N 1
ATOM 1349 C CA . TRP A 1 174 ? 8.713 7.742 -27.030 1.00 85.81 174 TRP A CA 1
ATOM 1350 C C . TRP A 1 174 ? 7.733 6.722 -27.623 1.00 85.81 174 TRP A C 1
ATOM 1352 O O . TRP A 1 174 ? 8.148 5.688 -28.148 1.00 85.81 174 TRP A O 1
ATOM 1362 N N . GLY A 1 175 ? 6.441 7.039 -27.605 1.00 78.00 175 GLY A N 1
ATOM 1363 C CA . GLY A 1 175 ? 5.411 6.268 -28.295 1.00 78.00 175 GLY A CA 1
ATOM 1364 C C . GLY A 1 175 ? 4.087 7.033 -28.387 1.00 78.00 175 GLY A C 1
ATOM 1365 O O . GLY A 1 175 ? 3.850 7.917 -27.565 1.00 78.00 175 GLY A O 1
ATOM 1366 N N . PRO A 1 176 ? 3.206 6.698 -29.354 1.00 77.44 176 PRO A N 1
ATOM 1367 C CA . PRO A 1 176 ? 3.281 5.581 -30.307 1.00 77.44 176 PRO A CA 1
ATOM 1368 C C . PRO A 1 176 ? 3.796 5.957 -31.716 1.00 77.44 176 PRO A C 1
ATOM 1370 O O . PRO A 1 176 ? 3.695 5.145 -32.642 1.00 77.44 176 PRO A O 1
ATOM 1373 N N . PHE A 1 177 ? 4.286 7.180 -31.936 1.00 78.75 177 PHE A N 1
ATOM 1374 C CA . PHE A 1 177 ? 4.650 7.684 -33.272 1.00 78.75 177 PHE A CA 1
ATOM 1375 C C . PHE A 1 177 ? 6.116 7.427 -33.640 1.00 78.75 177 PHE A C 1
ATOM 1377 O O . PHE A 1 177 ? 6.496 7.518 -34.811 1.00 78.75 177 PHE A O 1
ATOM 1384 N N . THR A 1 178 ? 6.945 7.070 -32.659 1.00 81.12 178 THR A N 1
ATOM 1385 C CA . THR A 1 178 ? 8.351 6.716 -32.883 1.00 81.12 178 THR A CA 1
ATOM 1386 C C . THR A 1 178 ? 8.492 5.218 -33.150 1.00 81.12 178 THR A C 1
ATOM 1388 O O . THR A 1 178 ? 8.516 4.387 -32.243 1.00 81.12 178 THR A O 1
ATOM 1391 N N . LEU A 1 179 ? 8.586 4.851 -34.429 1.00 82.44 179 LEU A N 1
ATOM 1392 C CA . LEU A 1 179 ? 8.721 3.453 -34.833 1.00 82.44 179 LEU A CA 1
ATOM 1393 C C . LEU A 1 179 ? 10.052 2.855 -34.349 1.00 82.44 179 LEU A C 1
ATOM 1395 O O . LEU A 1 179 ? 11.120 3.377 -34.662 1.00 82.44 179 LEU A O 1
ATOM 1399 N N . ASN A 1 180 ? 9.982 1.698 -33.681 1.00 82.38 180 ASN A N 1
ATOM 1400 C CA . ASN A 1 180 ? 11.144 0.961 -33.169 1.00 82.38 180 ASN A CA 1
ATOM 1401 C C . ASN A 1 180 ? 12.074 1.813 -32.285 1.00 82.38 180 ASN A C 1
ATOM 1403 O O . ASN A 1 180 ? 13.296 1.681 -32.387 1.00 82.38 180 ASN A O 1
ATOM 1407 N N . ASP A 1 181 ? 11.507 2.672 -31.430 1.00 88.81 181 ASP A N 1
ATOM 1408 C CA . ASP A 1 181 ? 12.289 3.493 -30.507 1.00 88.81 181 ASP A CA 1
ATOM 1409 C C . ASP A 1 181 ? 13.249 2.619 -29.665 1.00 88.81 181 ASP A C 1
ATOM 1411 O O . ASP A 1 181 ? 12.801 1.735 -28.924 1.00 88.81 181 ASP A O 1
ATOM 1415 N N . PRO A 1 182 ? 14.578 2.801 -29.783 1.00 90.50 182 PRO A N 1
ATOM 1416 C CA . PRO A 1 182 ? 15.543 1.937 -29.107 1.00 90.50 182 PRO A CA 1
ATOM 1417 C C . PRO A 1 182 ? 15.474 2.068 -27.582 1.00 90.50 182 PRO A C 1
ATOM 1419 O O . PRO A 1 182 ? 15.772 1.102 -26.877 1.00 90.50 182 PRO A O 1
ATOM 1422 N N . THR A 1 183 ? 15.068 3.232 -27.073 1.00 91.25 183 THR A N 1
ATOM 1423 C CA . THR A 1 183 ? 14.918 3.495 -25.638 1.00 91.25 183 THR A CA 1
ATOM 1424 C C . THR A 1 183 ? 13.705 2.757 -25.074 1.00 91.25 183 THR A C 1
ATOM 1426 O O . THR A 1 183 ? 13.825 2.045 -24.076 1.00 91.25 183 THR A O 1
ATOM 1429 N N . TYR A 1 184 ? 12.564 2.822 -25.762 1.00 92.00 184 TYR A N 1
ATOM 1430 C CA . TYR A 1 184 ? 11.375 2.035 -25.457 1.00 92.00 184 TYR A CA 1
ATOM 1431 C C . TYR A 1 184 ? 11.677 0.541 -25.514 1.00 92.00 184 TYR A C 1
ATOM 1433 O O . TYR A 1 184 ? 11.352 -0.192 -24.586 1.00 92.00 184 TYR A O 1
ATOM 1441 N N . MET A 1 185 ? 12.356 0.068 -26.564 1.00 92.12 185 MET A N 1
ATOM 1442 C CA . MET A 1 185 ? 12.696 -1.352 -26.686 1.00 92.12 185 MET A CA 1
ATOM 1443 C C . MET A 1 185 ? 13.649 -1.825 -25.584 1.00 92.12 185 MET A C 1
ATOM 1445 O O . MET A 1 185 ? 13.515 -2.953 -25.112 1.00 92.12 185 MET A O 1
ATOM 1449 N N . ARG A 1 186 ? 14.585 -0.978 -25.137 1.00 93.44 186 ARG A N 1
ATOM 1450 C CA . ARG A 1 186 ? 15.428 -1.266 -23.969 1.00 93.44 186 ARG A CA 1
ATOM 1451 C C . ARG A 1 186 ? 14.576 -1.426 -22.711 1.00 93.44 186 ARG A C 1
ATOM 1453 O O . ARG A 1 186 ? 14.737 -2.419 -22.010 1.00 93.44 186 ARG A O 1
ATOM 1460 N N . ALA A 1 187 ? 13.664 -0.489 -22.459 1.00 93.69 187 ALA A N 1
ATOM 1461 C CA . ALA A 1 187 ? 12.751 -0.538 -21.320 1.00 93.69 187 ALA A CA 1
ATOM 1462 C C . ALA A 1 187 ? 11.834 -1.769 -21.367 1.00 93.69 187 ALA A C 1
ATOM 1464 O O . ALA A 1 187 ? 11.696 -2.475 -20.375 1.00 93.69 187 ALA A O 1
ATOM 1465 N N . ALA A 1 188 ? 11.270 -2.087 -22.532 1.00 94.00 188 ALA A N 1
ATOM 1466 C CA . ALA A 1 188 ? 10.427 -3.260 -22.724 1.00 94.00 188 ALA A CA 1
ATOM 1467 C C . ALA A 1 188 ? 11.189 -4.567 -22.439 1.00 94.00 188 ALA A C 1
ATOM 1469 O O . ALA A 1 188 ? 10.678 -5.448 -21.752 1.00 94.00 188 ALA A O 1
ATOM 1470 N N . ASN A 1 189 ? 12.433 -4.684 -22.914 1.00 94.69 189 ASN A N 1
ATOM 1471 C CA . ASN A 1 189 ? 13.270 -5.853 -22.634 1.00 94.69 189 ASN A CA 1
ATOM 1472 C C . ASN A 1 189 ? 13.664 -5.944 -21.151 1.00 94.69 189 ASN A C 1
ATOM 1474 O O . ASN A 1 189 ? 13.718 -7.047 -20.614 1.00 94.69 189 ASN A O 1
ATOM 1478 N N . PHE A 1 190 ? 13.915 -4.807 -20.491 1.00 94.62 190 PHE A N 1
ATOM 1479 C CA . PHE A 1 190 ? 14.141 -4.758 -19.044 1.00 94.62 190 PHE A CA 1
ATOM 1480 C C . PHE A 1 190 ? 12.923 -5.312 -18.292 1.00 94.62 190 PHE A C 1
ATOM 1482 O O . PHE A 1 190 ? 13.051 -6.292 -17.565 1.00 94.62 190 PHE A O 1
ATOM 1489 N N . MET A 1 191 ? 11.725 -4.785 -18.569 1.00 95.44 191 MET A N 1
ATOM 1490 C CA . MET A 1 191 ? 10.479 -5.250 -17.945 1.00 95.44 191 MET A CA 1
ATOM 1491 C C . MET A 1 191 ? 10.198 -6.732 -18.220 1.00 95.44 191 MET A C 1
ATOM 1493 O O . MET A 1 191 ? 9.728 -7.447 -17.337 1.00 95.44 191 MET A O 1
ATOM 1497 N N . GLN A 1 192 ? 10.498 -7.216 -19.431 1.00 96.94 192 GLN A N 1
ATOM 1498 C CA . GLN A 1 192 ? 10.366 -8.635 -19.760 1.00 96.94 192 GLN A CA 1
ATOM 1499 C C . GLN A 1 192 ? 11.274 -9.499 -18.873 1.00 96.94 192 GLN A C 1
ATOM 1501 O O . GLN A 1 192 ? 10.823 -10.522 -18.361 1.00 96.94 192 GLN A O 1
ATOM 1506 N N . GLY A 1 193 ? 12.533 -9.087 -18.687 1.00 96.81 193 GLY A N 1
ATOM 1507 C CA . GLY A 1 193 ? 13.495 -9.789 -17.839 1.00 96.81 193 GLY A CA 1
ATOM 1508 C C . GLY A 1 193 ? 13.065 -9.830 -16.373 1.00 96.81 193 GLY A C 1
ATOM 1509 O O . GLY A 1 193 ? 13.123 -10.889 -15.754 1.00 96.81 193 GLY A O 1
ATOM 1510 N N . GLU A 1 194 ? 12.559 -8.715 -15.846 1.00 95.12 194 GLU A N 1
ATOM 1511 C CA . GLU A 1 194 ? 12.046 -8.628 -14.474 1.00 95.12 194 GLU A CA 1
ATOM 1512 C C . GLU A 1 194 ? 10.840 -9.553 -14.255 1.00 95.12 194 GLU A C 1
ATOM 1514 O O . GLU A 1 194 ? 10.827 -10.364 -13.328 1.00 95.12 194 GLU A O 1
ATOM 1519 N N . LEU A 1 195 ? 9.859 -9.528 -15.166 1.00 96.31 195 LEU A N 1
ATOM 1520 C CA . LEU A 1 195 ? 8.702 -10.428 -15.116 1.00 96.31 195 LEU A CA 1
ATOM 1521 C C . LEU A 1 195 ? 9.120 -11.907 -15.185 1.00 96.31 195 LEU A C 1
ATOM 1523 O O . LEU A 1 195 ? 8.611 -12.726 -14.418 1.00 96.31 195 LEU A O 1
ATOM 1527 N N . GLN A 1 196 ? 10.080 -12.253 -16.049 1.00 96.75 196 GLN A N 1
ATOM 1528 C CA . GLN A 1 196 ? 10.644 -13.609 -16.117 1.00 96.75 196 GLN A CA 1
ATOM 1529 C C . GLN A 1 196 ? 11.358 -13.998 -14.822 1.00 96.75 196 GLN A C 1
ATOM 1531 O O . GLN A 1 196 ? 11.189 -15.121 -14.346 1.00 96.75 196 GLN A O 1
ATOM 1536 N N . GLY A 1 197 ? 12.116 -13.075 -14.225 1.00 96.12 197 GLY A N 1
ATOM 1537 C CA . GLY A 1 197 ? 12.773 -13.270 -12.933 1.00 96.12 197 GLY A CA 1
ATOM 1538 C C . GLY A 1 197 ? 11.779 -13.561 -11.806 1.00 96.12 197 GLY A C 1
ATOM 1539 O O . GLY A 1 197 ? 12.049 -14.392 -10.941 1.00 96.12 197 GLY A O 1
ATOM 1540 N N . MET A 1 198 ? 10.590 -12.957 -11.866 1.00 94.25 198 MET A N 1
ATOM 1541 C CA . MET A 1 198 ? 9.470 -13.208 -10.949 1.00 94.25 198 MET A CA 1
ATOM 1542 C C . MET A 1 198 ? 8.664 -14.482 -11.282 1.00 94.25 198 MET A C 1
ATOM 1544 O O . MET A 1 198 ? 7.706 -14.816 -10.576 1.00 94.25 198 MET A O 1
ATOM 1548 N N . GLY A 1 199 ? 9.036 -15.205 -12.344 1.00 95.50 199 GLY A N 1
ATOM 1549 C CA . GLY A 1 199 ? 8.413 -16.461 -12.762 1.00 95.50 199 GLY A CA 1
ATOM 1550 C C . GLY A 1 199 ? 7.159 -16.309 -13.626 1.00 95.50 199 GLY A C 1
ATOM 1551 O O . GLY A 1 199 ? 6.393 -17.265 -13.732 1.00 95.50 199 GLY A O 1
ATOM 1552 N N . TYR A 1 200 ? 6.924 -15.137 -14.219 1.00 96.56 200 TYR A N 1
ATOM 1553 C CA . TYR A 1 200 ? 5.884 -14.961 -15.234 1.00 96.56 200 TYR A CA 1
ATOM 1554 C C . TYR A 1 200 ? 6.371 -15.475 -16.595 1.00 96.56 200 TYR A C 1
ATOM 1556 O O . TYR A 1 200 ? 7.544 -15.324 -16.950 1.00 96.56 200 TYR A O 1
ATOM 1564 N N . ASP A 1 201 ? 5.453 -16.005 -17.401 1.00 96.69 201 ASP A N 1
ATOM 1565 C CA . ASP A 1 201 ? 5.672 -16.148 -18.839 1.00 96.69 201 ASP A CA 1
ATOM 1566 C C . ASP A 1 201 ? 5.583 -14.757 -19.480 1.00 96.69 201 ASP A C 1
ATOM 1568 O O . ASP A 1 201 ? 4.497 -14.247 -19.746 1.00 96.69 201 ASP A O 1
ATOM 1572 N N . ALA A 1 202 ? 6.727 -14.086 -19.627 1.00 97.06 202 ALA A N 1
ATOM 1573 C CA . ALA A 1 202 ? 6.771 -12.725 -20.151 1.00 97.06 202 ALA A CA 1
ATOM 1574 C C . ALA A 1 202 ? 6.973 -12.695 -21.670 1.00 97.06 202 ALA A C 1
ATOM 1576 O O . ALA A 1 202 ? 7.986 -13.168 -22.201 1.00 97.06 202 ALA A O 1
ATOM 1577 N N . GLN A 1 203 ? 6.050 -12.034 -22.360 1.00 95.00 203 GLN A N 1
ATOM 1578 C CA . GLN A 1 203 ? 5.992 -11.935 -23.811 1.00 95.00 203 GLN A CA 1
ATOM 1579 C C . GLN A 1 203 ? 5.987 -10.470 -24.263 1.00 95.00 203 GLN A C 1
ATOM 1581 O O . GLN A 1 203 ? 5.400 -9.597 -23.624 1.00 95.00 203 GLN A O 1
ATOM 1586 N N . VAL A 1 204 ? 6.641 -10.198 -25.397 1.00 93.19 204 VAL A N 1
ATOM 1587 C CA . VAL A 1 204 ? 6.646 -8.871 -26.031 1.00 93.19 204 VAL A CA 1
ATOM 1588 C C . VAL A 1 204 ? 5.787 -8.909 -27.284 1.00 93.19 204 VAL A C 1
ATOM 1590 O O . VAL A 1 204 ? 6.170 -9.493 -28.303 1.00 93.19 204 VAL A O 1
ATOM 1593 N N . HIS A 1 205 ? 4.655 -8.224 -27.225 1.00 90.62 205 HIS A N 1
ATOM 1594 C CA . HIS A 1 205 ? 3.702 -8.121 -28.317 1.00 90.62 205 HIS A CA 1
ATOM 1595 C C . HIS A 1 205 ? 3.909 -6.823 -29.087 1.00 90.62 205 HIS A C 1
ATOM 1597 O O . HIS A 1 205 ? 4.241 -5.792 -28.508 1.00 90.62 205 HIS A O 1
ATOM 1603 N N . ARG A 1 206 ? 3.724 -6.873 -30.405 1.00 87.94 206 ARG A N 1
ATOM 1604 C CA . ARG A 1 206 ? 3.944 -5.742 -31.311 1.00 87.94 206 ARG A CA 1
ATOM 1605 C C . ARG A 1 206 ? 2.711 -5.550 -32.171 1.00 87.94 206 ARG A C 1
ATOM 1607 O O . ARG A 1 206 ? 2.255 -6.503 -32.801 1.00 87.94 206 ARG A O 1
ATOM 1614 N N . TYR A 1 207 ? 2.210 -4.324 -32.215 1.00 84.38 207 TYR A N 1
ATOM 1615 C CA . TYR A 1 207 ? 0.952 -3.988 -32.864 1.00 84.38 207 TYR A CA 1
ATOM 1616 C C . TYR A 1 207 ? 1.120 -2.771 -33.762 1.00 84.38 207 TYR A C 1
ATOM 1618 O O . TYR A 1 207 ? 1.713 -1.766 -33.374 1.00 84.38 207 TYR A O 1
ATOM 1626 N N . TRP A 1 208 ? 0.541 -2.855 -34.954 1.00 79.19 208 TRP A N 1
ATOM 1627 C CA . TRP A 1 208 ? 0.305 -1.692 -35.799 1.00 79.19 208 TRP A CA 1
ATOM 1628 C C . TRP A 1 208 ? -1.077 -1.147 -35.461 1.00 79.19 208 TRP A C 1
ATOM 1630 O O . TRP A 1 208 ? -2.077 -1.833 -35.670 1.00 79.19 208 TRP A O 1
ATOM 1640 N N . ILE A 1 209 ? -1.125 0.059 -34.897 1.00 73.88 209 ILE A N 1
ATOM 1641 C CA . ILE A 1 209 ? -2.385 0.734 -34.556 1.00 73.88 209 ILE A CA 1
ATOM 1642 C C . ILE A 1 209 ? -2.921 1.470 -35.795 1.00 73.88 209 ILE A C 1
ATOM 1644 O O . ILE A 1 209 ? -4.128 1.542 -36.013 1.00 73.88 209 ILE A O 1
ATOM 1648 N N . SER A 1 210 ? -2.021 1.988 -36.634 1.00 72.94 210 SER A N 1
ATOM 1649 C CA . SER A 1 210 ? -2.308 2.563 -37.951 1.00 72.94 210 SER A CA 1
ATOM 1650 C C . SER A 1 210 ? -1.058 2.495 -38.836 1.00 72.94 210 SER A C 1
ATOM 1652 O O . SER A 1 210 ? -0.018 2.003 -38.400 1.00 72.94 210 SER A O 1
ATOM 1654 N N . ASP A 1 211 ? -1.122 3.053 -40.048 1.00 73.88 211 ASP A N 1
ATOM 1655 C CA . ASP A 1 211 ? 0.035 3.179 -40.949 1.00 73.88 211 ASP A CA 1
ATOM 1656 C C . ASP A 1 211 ? 1.209 3.970 -40.335 1.00 73.88 211 ASP A C 1
ATOM 1658 O O . ASP A 1 211 ? 2.348 3.836 -40.782 1.00 73.88 211 ASP A O 1
ATOM 1662 N N . PHE A 1 212 ? 0.944 4.793 -39.311 1.00 65.81 212 PHE A N 1
ATOM 1663 C CA . PHE A 1 212 ? 1.922 5.699 -38.696 1.00 65.81 212 PHE A CA 1
ATOM 1664 C C . PHE A 1 212 ? 2.039 5.553 -37.175 1.00 65.81 212 PHE A C 1
ATOM 1666 O O . PHE A 1 212 ? 2.740 6.342 -36.546 1.00 65.81 212 PHE A O 1
ATOM 1673 N N . SER A 1 213 ? 1.349 4.584 -36.570 1.00 72.31 213 SER A N 1
ATOM 1674 C CA . SER A 1 213 ? 1.411 4.355 -35.126 1.00 72.31 213 SER A CA 1
ATOM 1675 C C . SER A 1 213 ? 1.646 2.889 -34.800 1.00 72.31 213 SER A C 1
ATOM 1677 O O . SER A 1 213 ? 1.031 1.980 -35.366 1.00 72.31 213 SER A O 1
ATOM 1679 N N . TYR A 1 214 ? 2.558 2.679 -33.863 1.00 78.81 214 TYR A N 1
ATOM 1680 C CA . TYR A 1 214 ? 3.094 1.381 -33.503 1.00 78.81 214 TYR A CA 1
ATOM 1681 C C . TYR A 1 214 ? 3.161 1.274 -31.982 1.00 78.81 214 TYR A C 1
ATOM 1683 O O . TYR A 1 214 ? 3.590 2.208 -31.310 1.00 78.81 214 TYR A O 1
ATOM 1691 N N . ALA A 1 215 ? 2.732 0.137 -31.443 1.00 84.56 215 ALA A N 1
ATOM 1692 C CA . ALA A 1 215 ? 2.770 -0.131 -30.013 1.00 84.56 215 ALA A CA 1
ATOM 1693 C C . ALA A 1 215 ? 3.490 -1.438 -29.720 1.00 84.56 215 ALA A C 1
ATOM 1695 O O . ALA A 1 215 ? 3.402 -2.418 -30.468 1.00 84.56 215 ALA A O 1
ATOM 1696 N N . VAL A 1 216 ? 4.186 -1.445 -28.590 1.00 89.06 216 VAL A N 1
ATOM 1697 C CA . VAL A 1 216 ? 4.874 -2.616 -28.067 1.00 89.06 216 VAL A CA 1
ATOM 1698 C C . VAL A 1 216 ? 4.449 -2.803 -26.625 1.00 89.06 216 VAL A C 1
ATOM 1700 O O . VAL A 1 216 ? 4.715 -1.943 -25.796 1.00 89.06 216 VAL A O 1
ATOM 1703 N N . ASN A 1 217 ? 3.831 -3.936 -26.319 1.00 91.31 217 ASN A N 1
ATOM 1704 C CA . ASN A 1 217 ? 3.389 -4.257 -24.966 1.00 91.31 217 ASN A CA 1
ATOM 1705 C C . ASN A 1 217 ? 4.245 -5.391 -24.415 1.00 91.31 217 ASN A C 1
ATOM 1707 O O . ASN A 1 217 ? 4.560 -6.340 -25.135 1.00 91.31 217 ASN A O 1
ATOM 1711 N N . VAL A 1 218 ? 4.581 -5.307 -23.133 1.00 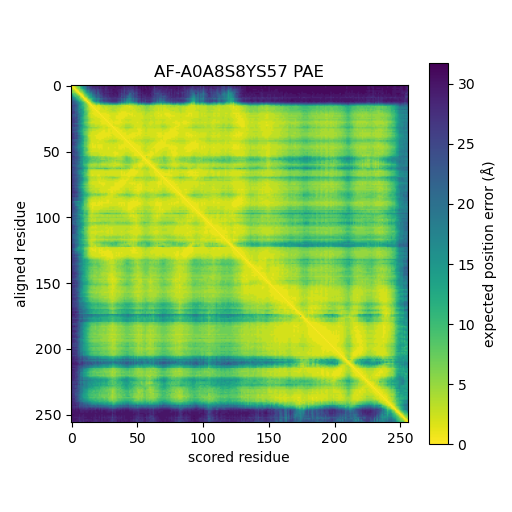94.62 218 VAL A N 1
ATOM 1712 C CA . VAL A 1 218 ? 5.163 -6.418 -22.380 1.00 94.62 218 VAL A CA 1
ATOM 1713 C C . VAL A 1 218 ? 4.054 -6.982 -21.504 1.00 94.62 218 VAL A C 1
ATOM 1715 O O . VAL A 1 218 ? 3.559 -6.276 -20.630 1.00 94.62 218 VAL A O 1
ATOM 1718 N N . CYS A 1 219 ? 3.631 -8.216 -21.763 1.00 95.69 219 CYS A N 1
ATOM 1719 C CA . CYS A 1 219 ? 2.619 -8.901 -20.959 1.00 95.69 219 CYS A CA 1
ATOM 1720 C C . CYS A 1 219 ? 3.319 -10.028 -20.180 1.00 95.69 219 CYS A C 1
ATOM 1722 O O . CYS A 1 219 ? 4.107 -10.776 -20.755 1.00 95.69 219 CYS A O 1
ATOM 1724 N N . GLY A 1 220 ? 3.067 -10.129 -18.873 1.00 96.12 220 GLY A N 1
ATOM 1725 C CA . GLY A 1 220 ? 3.525 -11.235 -18.030 1.00 96.12 220 GLY A CA 1
ATOM 1726 C C . GLY A 1 220 ? 2.346 -12.116 -17.644 1.00 96.12 220 GLY A C 1
ATOM 1727 O O . GLY A 1 220 ? 1.435 -11.647 -16.966 1.00 96.12 220 GLY A O 1
ATOM 1728 N N . TYR A 1 221 ? 2.364 -13.382 -18.049 1.00 94.50 221 TYR A N 1
ATOM 1729 C CA . TYR A 1 221 ? 1.290 -14.331 -17.767 1.00 94.50 221 TYR A CA 1
ATOM 1730 C C . TYR A 1 221 ? 1.653 -15.226 -16.584 1.00 94.50 221 TYR A C 1
ATOM 1732 O O . TYR A 1 221 ? 2.757 -15.767 -16.503 1.00 94.50 221 TYR A O 1
ATOM 1740 N N . LYS A 1 222 ? 0.713 -15.389 -15.652 1.00 92.12 222 LYS A N 1
ATOM 1741 C CA . LYS A 1 222 ? 0.837 -16.314 -14.526 1.00 92.12 222 LYS A CA 1
ATOM 1742 C C . LYS A 1 222 ? -0.493 -17.014 -14.314 1.00 92.12 222 LYS A C 1
ATOM 1744 O O . LYS A 1 222 ? -1.448 -16.406 -13.840 1.00 92.12 222 LYS A O 1
ATOM 1749 N N . GLU A 1 223 ? -0.546 -18.281 -14.705 1.00 89.50 223 GLU A N 1
ATOM 175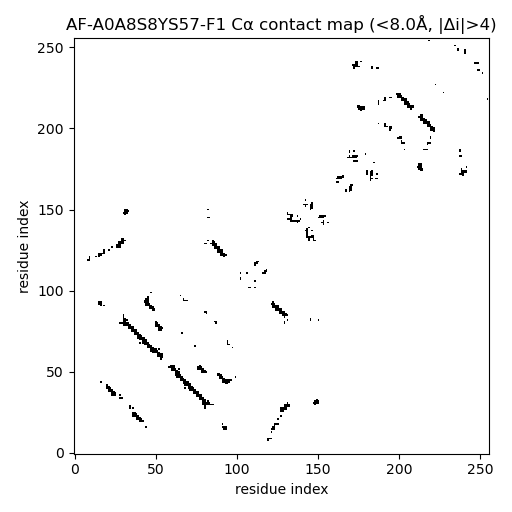0 C CA . GLU A 1 223 ? -1.760 -19.082 -14.596 1.00 89.50 223 GLU A CA 1
ATOM 1751 C C . GLU A 1 223 ? -2.074 -19.381 -13.126 1.00 89.50 223 GLU A C 1
ATOM 1753 O O . GLU A 1 223 ? -1.253 -19.927 -12.382 1.00 89.50 223 GLU A O 1
ATOM 1758 N N . GLY A 1 224 ? -3.275 -18.989 -12.702 1.00 85.69 224 GLY A N 1
ATOM 1759 C CA . GLY A 1 224 ? -3.835 -19.373 -11.412 1.00 85.69 224 GLY A CA 1
ATOM 1760 C C . GLY A 1 224 ? -4.426 -20.782 -11.459 1.00 85.69 224 GLY A C 1
ATOM 1761 O O . GLY A 1 224 ? -4.753 -21.306 -12.519 1.00 85.69 224 GLY A O 1
ATOM 1762 N N . THR A 1 225 ? -4.598 -21.404 -10.294 1.00 84.06 225 THR A N 1
ATOM 1763 C CA . THR A 1 225 ? -5.122 -22.779 -10.188 1.00 84.06 225 THR A CA 1
ATOM 1764 C C . THR A 1 225 ? -6.591 -22.858 -9.774 1.00 84.06 225 THR A C 1
ATOM 1766 O O . THR A 1 225 ? -7.179 -23.934 -9.855 1.00 84.06 225 THR A O 1
ATOM 1769 N N . LEU A 1 226 ? -7.182 -21.753 -9.307 1.00 84.38 226 LEU A N 1
ATOM 1770 C CA . LEU A 1 226 ? -8.508 -21.755 -8.684 1.00 84.38 226 LEU A CA 1
ATOM 1771 C C . LEU A 1 226 ? -9.641 -21.405 -9.660 1.00 84.38 226 LEU A C 1
ATOM 1773 O O . LEU A 1 226 ? -10.631 -22.128 -9.727 1.00 84.38 226 LEU A O 1
ATOM 1777 N N . PHE A 1 227 ? -9.474 -20.328 -10.430 1.00 87.00 227 PHE A N 1
ATOM 1778 C CA . PHE A 1 227 ? -10.436 -19.859 -11.430 1.00 87.00 227 PHE A CA 1
ATOM 1779 C C . PHE A 1 227 ? -9.723 -19.704 -12.782 1.00 87.00 227 PHE A C 1
ATOM 1781 O O . PHE A 1 227 ? -9.354 -18.594 -13.152 1.00 87.00 227 PHE A O 1
ATOM 1788 N N . PRO A 1 228 ? -9.457 -20.808 -13.508 1.00 84.50 228 PRO A N 1
ATOM 1789 C CA . PRO A 1 228 ? -8.626 -20.782 -14.718 1.00 84.50 228 PRO A CA 1
ATOM 1790 C C . PRO A 1 228 ? -9.236 -19.973 -15.875 1.00 84.50 228 PRO A C 1
ATOM 1792 O O . PRO A 1 228 ? -8.514 -19.561 -16.776 1.00 84.50 228 PRO A O 1
ATOM 1795 N N . ASP A 1 229 ? -10.549 -19.730 -15.838 1.00 90.56 229 ASP A N 1
ATOM 1796 C CA . ASP A 1 229 ? -11.276 -18.955 -16.850 1.00 90.56 229 ASP A CA 1
ATOM 1797 C C . ASP A 1 229 ? -11.464 -17.473 -16.459 1.00 90.56 229 ASP A C 1
ATOM 1799 O O . ASP A 1 229 ? -12.101 -16.712 -17.192 1.00 90.56 229 ASP A O 1
ATOM 1803 N N . GLU A 1 230 ? -10.918 -17.041 -15.317 1.00 90.56 230 GLU A N 1
ATOM 1804 C CA . GLU A 1 230 ? -10.993 -15.660 -14.834 1.00 90.56 230 GLU A CA 1
ATOM 1805 C C . GLU A 1 230 ? -9.603 -15.012 -14.794 1.00 90.56 230 GLU A C 1
ATOM 1807 O O . GLU A 1 230 ? -8.633 -15.594 -14.312 1.00 90.56 230 GLU A O 1
ATOM 1812 N N . TRP A 1 231 ? -9.511 -13.773 -15.286 1.00 86.44 231 TRP A N 1
ATOM 1813 C CA . TRP A 1 231 ? -8.247 -13.049 -15.421 1.00 86.44 231 TRP A CA 1
ATOM 1814 C C . TRP A 1 231 ? -8.247 -11.782 -14.567 1.00 86.44 231 TRP A C 1
ATOM 1816 O O . TRP A 1 231 ? -9.089 -10.901 -14.753 1.00 86.44 231 TRP A O 1
ATOM 1826 N N . LEU A 1 232 ? -7.257 -11.657 -13.680 1.00 88.94 232 LEU A N 1
ATOM 1827 C CA . LEU A 1 232 ? -6.902 -10.390 -13.042 1.00 88.94 232 LEU A CA 1
ATOM 1828 C C . LEU A 1 232 ? -5.802 -9.722 -13.868 1.00 88.94 232 LEU A C 1
ATOM 1830 O O . LEU A 1 232 ? -4.711 -10.269 -14.010 1.00 88.94 232 LEU A O 1
ATOM 1834 N N . VAL A 1 233 ? -6.089 -8.534 -14.397 1.00 91.12 233 VAL A N 1
ATOM 1835 C CA . VAL A 1 233 ? -5.145 -7.771 -15.220 1.00 91.12 233 VAL A CA 1
ATOM 1836 C C . VAL A 1 233 ? -4.711 -6.524 -14.462 1.00 91.12 233 VAL A C 1
ATOM 1838 O O . VAL A 1 233 ? -5.546 -5.751 -13.998 1.00 91.12 233 VAL A O 1
ATOM 1841 N N . LEU A 1 234 ? -3.397 -6.334 -14.355 1.00 92.31 234 LEU A N 1
ATOM 1842 C CA . LEU A 1 234 ? -2.762 -5.128 -13.833 1.00 92.31 234 LEU A CA 1
ATOM 1843 C C . LEU A 1 234 ? -1.904 -4.534 -14.951 1.00 92.31 234 LEU A C 1
ATOM 1845 O O . LEU A 1 234 ? -1.182 -5.267 -15.626 1.00 92.31 234 LEU A O 1
ATOM 1849 N N . GLY A 1 235 ? -1.988 -3.222 -15.157 1.00 92.12 235 GLY A N 1
ATOM 1850 C CA . GLY A 1 235 ? -1.292 -2.553 -16.250 1.00 92.12 235 GLY A CA 1
ATOM 1851 C C . GLY A 1 235 ? -0.877 -1.131 -15.901 1.00 92.12 235 GLY A C 1
ATOM 1852 O O . GLY A 1 235 ? -1.516 -0.457 -15.096 1.00 92.12 235 GLY A O 1
ATOM 1853 N N . ALA A 1 236 ? 0.202 -0.687 -16.537 1.00 91.00 236 ALA A N 1
ATOM 1854 C CA . ALA A 1 236 ? 0.687 0.685 -16.518 1.00 91.00 236 ALA A CA 1
ATOM 1855 C C . ALA A 1 236 ? 1.260 1.025 -17.899 1.00 91.00 236 ALA A C 1
ATOM 1857 O O . ALA A 1 236 ? 1.704 0.135 -18.629 1.00 91.00 236 ALA A O 1
ATOM 1858 N N . HIS A 1 237 ? 1.246 2.307 -18.259 1.00 91.31 237 HIS A N 1
ATOM 1859 C CA . HIS A 1 237 ? 1.901 2.766 -19.479 1.00 91.31 237 HIS A CA 1
ATOM 1860 C C . HIS A 1 237 ? 3.413 2.903 -19.237 1.00 91.31 237 HIS A C 1
ATOM 1862 O O . HIS A 1 237 ? 3.840 3.305 -18.154 1.00 91.31 237 HIS A O 1
ATOM 1868 N N . LEU A 1 238 ? 4.218 2.544 -20.237 1.00 91.25 238 LEU A N 1
ATOM 1869 C CA . LEU A 1 238 ? 5.686 2.586 -20.164 1.00 91.25 238 LEU A CA 1
ATOM 1870 C C . LEU A 1 238 ? 6.274 3.735 -20.996 1.00 91.25 238 LEU A C 1
ATOM 1872 O O . LEU A 1 238 ? 7.371 4.229 -20.713 1.00 91.25 238 LEU A O 1
ATOM 1876 N N . ASP A 1 239 ? 5.542 4.131 -22.032 1.00 88.75 239 ASP A N 1
ATOM 1877 C CA . ASP A 1 239 ? 5.844 5.221 -22.945 1.00 88.75 239 ASP A CA 1
ATOM 1878 C C . ASP A 1 239 ? 5.734 6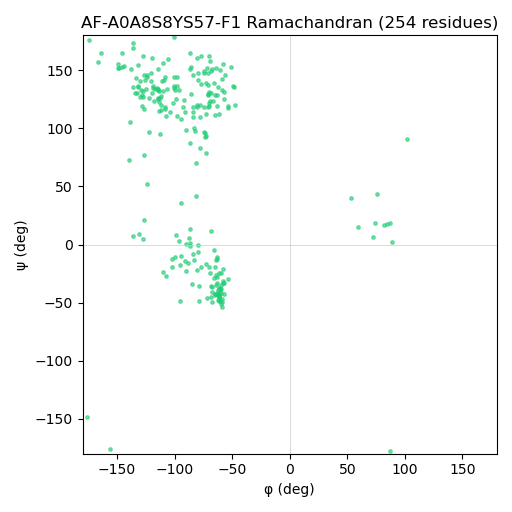.588 -22.268 1.00 88.75 239 ASP A C 1
ATOM 1880 O O . ASP A 1 239 ? 5.054 6.778 -21.259 1.00 88.75 239 ASP A O 1
ATOM 1884 N N . ILE A 1 240 ? 6.414 7.556 -22.863 1.00 86.50 240 ILE A N 1
ATOM 1885 C CA . ILE A 1 240 ? 6.323 8.975 -22.560 1.00 86.50 240 ILE A CA 1
ATOM 1886 C C . ILE A 1 240 ? 5.879 9.672 -23.847 1.00 86.50 240 ILE A C 1
ATOM 1888 O O . ILE A 1 240 ? 6.325 9.328 -24.943 1.00 86.50 240 ILE A O 1
ATOM 1892 N N . ALA A 1 241 ? 5.011 10.666 -23.693 1.00 81.31 241 ALA A N 1
ATOM 1893 C CA . ALA A 1 241 ? 4.477 11.461 -24.790 1.00 81.31 241 ALA A CA 1
ATOM 1894 C C . ALA A 1 241 ? 5.589 12.171 -25.583 1.00 81.31 241 ALA A C 1
ATOM 1896 O O . ALA A 1 241 ? 6.459 12.804 -24.982 1.00 81.31 241 ALA A O 1
ATOM 1897 N N . GLU A 1 242 ? 5.552 12.109 -26.917 1.00 80.06 242 GLU A N 1
ATOM 1898 C CA . GLU A 1 242 ? 6.557 12.763 -27.756 1.00 80.06 242 GLU A CA 1
ATOM 1899 C C . GLU A 1 242 ? 6.611 14.291 -27.566 1.00 80.06 242 GLU A C 1
ATOM 1901 O O . GLU A 1 242 ? 5.591 14.946 -27.327 1.00 80.06 242 GLU A O 1
ATOM 1906 N N . PRO A 1 243 ? 7.787 14.924 -27.752 1.00 74.25 243 PRO A N 1
ATOM 1907 C CA . PRO A 1 243 ? 7.895 16.376 -27.708 1.00 74.25 243 PRO A CA 1
ATOM 1908 C C . PRO A 1 243 ? 6.912 17.058 -28.671 1.00 74.25 243 PRO A C 1
ATOM 1910 O O . PRO A 1 243 ? 6.979 16.886 -29.887 1.00 74.25 243 PRO A O 1
ATOM 1913 N N . GLY A 1 244 ? 6.013 17.877 -28.121 1.00 68.62 244 GLY A N 1
ATOM 1914 C CA . GLY A 1 244 ? 5.018 18.623 -28.895 1.00 68.62 244 GLY A CA 1
ATOM 1915 C C . GLY A 1 244 ? 3.698 17.887 -29.145 1.00 68.62 244 GLY A C 1
ATOM 1916 O O . GLY A 1 244 ? 2.819 18.470 -29.784 1.00 68.62 244 GLY A O 1
ATOM 1917 N N . SER A 1 245 ? 3.510 16.666 -28.631 1.00 64.81 245 SER A N 1
ATOM 1918 C CA . SER A 1 245 ? 2.187 16.041 -28.599 1.00 64.81 245 SER A CA 1
ATOM 1919 C C . SER A 1 245 ? 1.303 16.687 -27.513 1.00 64.81 245 SER A C 1
ATOM 1921 O O . SER A 1 245 ? 1.805 17.113 -26.468 1.00 64.81 245 SER A O 1
ATOM 1923 N N . PRO A 1 246 ? -0.026 16.775 -27.711 1.00 55.47 246 PRO A N 1
ATOM 1924 C CA . PRO A 1 246 ? -0.954 17.098 -26.626 1.00 55.47 246 PRO A CA 1
ATOM 1925 C C . PRO A 1 246 ? -0.821 16.078 -25.475 1.00 55.47 246 PRO A C 1
ATOM 1927 O O . PRO A 1 246 ? -0.414 14.943 -25.731 1.00 55.47 246 PRO A O 1
ATOM 1930 N N . PRO A 1 247 ? -1.181 16.419 -24.223 1.00 46.25 247 PRO A N 1
ATOM 1931 C CA . PRO A 1 247 ? -1.158 15.455 -23.127 1.00 46.25 247 PRO A CA 1
ATOM 1932 C C . PRO A 1 247 ? -2.193 14.356 -23.409 1.00 46.25 247 PRO A C 1
ATOM 1934 O O . PRO A 1 247 ? -3.393 14.621 -23.427 1.00 46.25 247 PRO A O 1
ATOM 1937 N N . GLY A 1 248 ? -1.727 13.138 -23.677 1.00 39.88 248 GLY A N 1
ATOM 1938 C CA . GLY A 1 248 ? -2.562 12.003 -24.064 1.00 39.88 248 GLY A CA 1
ATOM 1939 C C . GLY A 1 248 ? -2.085 10.726 -23.391 1.00 39.88 248 GLY A C 1
ATOM 1940 O O . GLY A 1 248 ? -1.489 9.879 -24.039 1.00 39.88 248 GLY A O 1
ATOM 1941 N N . GLY A 1 249 ? -2.324 10.604 -22.086 1.00 34.12 249 GLY A N 1
ATOM 1942 C CA . GLY A 1 249 ? -2.207 9.323 -21.398 1.00 34.12 249 GLY A CA 1
ATOM 1943 C C . GLY A 1 249 ? -3.419 8.431 -21.687 1.00 34.12 249 GLY A C 1
ATOM 1944 O O . GLY A 1 249 ? -4.554 8.904 -21.642 1.00 34.12 249 GLY A O 1
ATOM 1945 N N . GLY A 1 250 ? -3.158 7.142 -21.923 1.00 32.16 250 GLY A N 1
ATOM 1946 C CA . GLY A 1 250 ? -4.113 6.047 -21.729 1.00 32.16 250 GLY A CA 1
ATOM 1947 C C . GLY A 1 250 ? -4.790 5.494 -22.987 1.00 32.16 250 GLY A C 1
ATOM 1948 O O . GLY A 1 250 ? -5.901 5.892 -23.325 1.00 32.16 250 GLY A O 1
ATOM 1949 N N . LEU A 1 251 ? -4.188 4.472 -23.602 1.00 32.44 251 LEU A N 1
ATOM 1950 C CA . LEU A 1 251 ? -4.933 3.442 -24.334 1.00 32.44 251 LEU A CA 1
ATOM 1951 C C . LEU A 1 251 ? -4.607 2.075 -23.725 1.00 32.44 251 LEU A C 1
ATOM 1953 O O . LEU A 1 251 ? -3.597 1.448 -24.027 1.00 32.44 251 LEU A O 1
ATOM 1957 N N . GLU A 1 252 ? -5.489 1.636 -22.833 1.00 30.66 252 GLU A N 1
ATOM 1958 C CA . GLU A 1 252 ? -5.498 0.299 -22.250 1.00 30.66 252 GLU A CA 1
ATOM 1959 C C . GLU A 1 252 ? -5.987 -0.696 -23.315 1.00 30.66 252 GLU A C 1
ATOM 1961 O O . GLU A 1 252 ? -7.185 -0.858 -23.560 1.00 30.66 252 GLU A O 1
ATOM 1966 N N . HIS A 1 253 ? -5.052 -1.348 -24.006 1.00 31.97 253 HIS A N 1
ATOM 1967 C CA . HIS A 1 253 ? -5.364 -2.500 -24.846 1.00 31.97 253 HIS A CA 1
ATOM 1968 C C . HIS A 1 253 ? -5.147 -3.772 -24.031 1.00 31.97 253 HIS A C 1
ATOM 1970 O O . HIS A 1 253 ? -4.014 -4.155 -23.748 1.00 31.97 253 HIS A O 1
ATOM 1976 N N . ARG A 1 254 ? -6.260 -4.417 -23.656 1.00 25.98 254 ARG A N 1
ATOM 1977 C CA . ARG A 1 254 ? -6.286 -5.751 -23.044 1.00 25.98 254 ARG A CA 1
ATOM 1978 C C . ARG A 1 254 ? -5.399 -6.705 -23.856 1.00 25.98 254 ARG A C 1
ATOM 1980 O O . ARG A 1 254 ? -5.672 -6.898 -25.041 1.00 25.98 254 ARG A O 1
ATOM 1987 N N . CYS A 1 255 ? -4.361 -7.279 -23.234 1.00 29.39 255 CYS A N 1
ATOM 1988 C CA . CYS A 1 255 ? -3.697 -8.467 -23.776 1.00 29.39 255 CYS A CA 1
ATOM 1989 C C . CYS A 1 255 ? -4.785 -9.561 -23.818 1.00 29.39 255 CYS A C 1
ATOM 1991 O O . CYS A 1 255 ? -5.322 -9.917 -22.769 1.00 29.39 255 CYS A O 1
ATOM 1993 N N . ALA A 1 256 ? -5.193 -9.968 -25.022 1.00 32.00 256 ALA A N 1
ATOM 1994 C CA . ALA A 1 256 ? -6.161 -11.039 -25.260 1.00 32.00 256 ALA A CA 1
ATOM 1995 C C . ALA A 1 256 ? -5.442 -12.375 -25.456 1.00 32.00 256 ALA A C 1
ATOM 1997 O O . ALA A 1 256 ? -4.300 -12.341 -25.974 1.00 32.00 256 ALA A O 1
#

Secondary structure (DSSP, 8-state):
--------PPPTT-PPPPGGGEEEESSSEETTSEEEEEEEESSSEEEEEEEEEE-TTT--EEEEEEEEESSSEEEEEEEE--SS-SEEEEEEESTT--------TTS-HHHHHTSHHHHT-S-EEEEEEEE----TTS-TTTTGGGSSSSS-HHHHHHHHHHHH-TTTT-S--B-SSSTT-HHHHHHHHHHHHHHHHTT-EEEEEEEEEETTEEEEEEEEE---SS-TT----------BPPTT------------

Foldseek 3Di:
DDDPPDDPFDDPPQDEDDPVQWDKPPLAAAAQAWDKIKIWGAAWKKKWFQFWWQDPVPRDTDGTDIDTDHHTDMDITGTHHHLPDQKGKMKIAHGPDPDDDDDDPPADPVRVCPDPVVVRDRIDMDIGGYDHAFDPVDDVVQVRSQPDHPRRVNVVSVVVCLLCDPPNLNVAQADFQDPPPVNVVVVLVVVQVVLVVVVFPWDWDKDDPDPRTIDIDIDTHDQDDPCRPDDDDDDDDSHDYDVPDDDDDDDDDDPD

Solvent-accessible surface area (b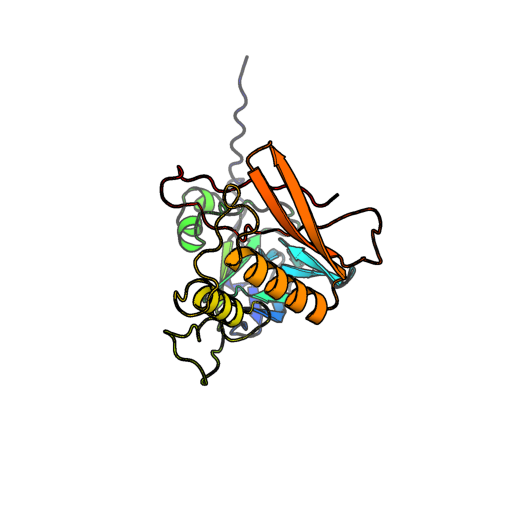ackbone atoms only — not comparable to full-atom values): 15326 Å² total; per-residue (Å²): 137,84,83,82,78,82,74,87,67,55,69,97,77,73,79,70,53,63,60,88,38,54,47,65,37,60,79,59,39,53,20,19,29,76,42,76,36,37,41,36,30,66,46,56,22,17,42,35,39,80,39,45,28,50,39,85,88,79,69,45,80,44,70,64,48,69,49,74,32,93,33,64,47,75,50,76,44,40,31,38,43,52,66,90,47,61,52,46,64,35,38,31,28,59,59,82,63,87,79,77,91,74,71,56,93,91,51,54,69,71,60,38,68,71,28,75,73,42,71,55,44,77,48,36,66,43,80,44,46,27,48,64,70,57,48,85,92,44,46,71,90,70,35,13,80,26,53,41,57,76,59,55,46,25,64,52,49,54,51,51,50,50,41,60,32,79,86,67,60,33,51,66,16,40,42,43,66,47,77,84,34,67,28,33,52,50,48,44,52,49,53,32,51,52,32,39,74,75,66,24,58,44,46,80,46,78,45,75,80,48,103,68,29,41,48,75,47,68,48,63,45,73,89,62,90,86,54,79,92,61,84,89,85,84,87,79,86,80,61,39,79,46,94,89,56,75,97,76,85,85,84,89,72,78,88,127

Radius of gyration: 24.21 Å; Cα contacts (8 Å, |Δi|>4): 426; chains: 1; bounding box: 69×41×68 Å

Mean predicted aligned error: 8.62 Å

Sequence (256 aa):
MTTMSGCFSAEPDDELIPTSNLTVSPEILVGAQFQSVEFSASSSMSVHIPYLVIDHESGFVVNGTTIDFDGSGTITVEMLAPSNLNSTHFLLGKLGRDKWQLRATNQSWPEWFASSEFEQSAYTYVEHPVLRENDSAYTVEDGALHSTGLIDGLNVFEWLELFADPDSGYNQRWGPFTLNDPTYMRAANFMQGELQGMGYDAQVHRYWISDFSYAVNVCGYKEGTLFPDEWLVLGAHLDIAEPGSPPGGGLEHRCA